Protein AF-A0A6P0W1P1-F1 (afdb_monomer)

Structure (mmCIF, N/CA/C/O backbone):
data_AF-A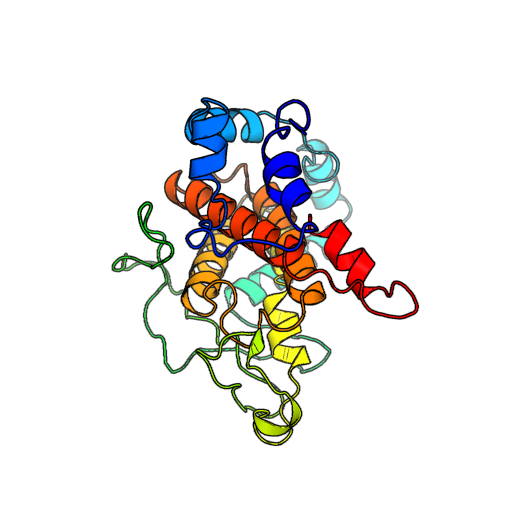0A6P0W1P1-F1
#
_entry.id   AF-A0A6P0W1P1-F1
#
loop_
_atom_site.group_PDB
_atom_site.id
_atom_site.type_symbol
_atom_site.label_atom_id
_atom_site.label_alt_id
_atom_site.label_comp_id
_atom_site.label_asym_id
_atom_site.label_entity_id
_atom_site.label_seq_id
_atom_site.pdbx_PDB_ins_code
_atom_site.Cartn_x
_atom_site.Cartn_y
_atom_site.Cartn_z
_atom_site.occupancy
_atom_site.B_iso_or_equiv
_atom_site.auth_seq_id
_atom_site.auth_comp_id
_atom_site.auth_asym_id
_atom_site.auth_atom_id
_atom_site.pdbx_PDB_model_num
ATOM 1 N N . MET A 1 1 ? 3.054 13.441 16.836 1.00 37.44 1 MET A N 1
ATOM 2 C CA . MET A 1 1 ? 4.352 13.736 16.195 1.00 37.44 1 MET A CA 1
ATOM 3 C C . MET A 1 1 ? 5.422 13.922 17.273 1.00 37.44 1 MET A C 1
ATOM 5 O O . MET A 1 1 ? 5.595 15.023 17.780 1.00 37.44 1 MET A O 1
ATOM 9 N N . VAL A 1 2 ? 6.119 12.850 17.673 1.00 31.36 2 VAL A N 1
ATOM 10 C CA . VAL A 1 2 ? 7.332 12.939 18.515 1.00 31.36 2 VAL A CA 1
ATOM 11 C C . VAL A 1 2 ? 8.495 13.362 17.607 1.00 31.36 2 VAL A C 1
ATOM 13 O O . VAL A 1 2 ? 9.421 12.608 17.352 1.00 31.36 2 VAL A O 1
ATOM 16 N N . LEU A 1 3 ? 8.421 14.578 17.057 1.00 37.00 3 LEU A N 1
ATOM 17 C CA . LEU A 1 3 ? 9.515 15.171 16.274 1.00 37.00 3 LEU A CA 1
ATOM 18 C C . LEU A 1 3 ? 10.640 15.719 17.171 1.00 37.00 3 LEU A C 1
ATOM 20 O O . LEU A 1 3 ? 11.706 16.078 16.686 1.00 37.00 3 LEU A O 1
ATOM 24 N N . GLY A 1 4 ? 10.446 15.756 18.495 1.00 31.52 4 GLY A N 1
ATOM 25 C CA . GLY A 1 4 ? 11.404 16.352 19.433 1.00 31.52 4 GLY A CA 1
ATOM 26 C C . GLY A 1 4 ? 12.691 15.550 19.673 1.00 31.52 4 GLY A C 1
ATOM 27 O O . GLY A 1 4 ? 13.661 16.116 20.176 1.00 31.52 4 GLY A O 1
ATOM 28 N N . LYS A 1 5 ? 12.730 14.256 19.320 1.00 37.19 5 LYS A N 1
ATOM 29 C CA . LYS A 1 5 ? 13.899 13.379 19.536 1.00 37.19 5 LYS A CA 1
ATOM 30 C C . LYS A 1 5 ? 14.409 12.656 18.278 1.00 37.19 5 LYS A C 1
ATOM 32 O O . LYS A 1 5 ? 15.330 11.863 18.390 1.00 37.19 5 LYS A O 1
ATOM 37 N N . LEU A 1 6 ? 13.944 13.015 17.078 1.00 44.19 6 LEU A N 1
ATOM 38 C CA . LEU A 1 6 ? 14.549 12.603 15.794 1.00 44.19 6 LEU A CA 1
ATOM 39 C C . LEU A 1 6 ? 15.771 13.479 15.432 1.00 44.19 6 LEU A C 1
ATOM 41 O O . LEU A 1 6 ? 15.960 13.906 14.298 1.00 44.19 6 LEU A O 1
ATOM 45 N N . ARG A 1 7 ? 16.622 13.801 16.417 1.00 43.69 7 ARG A N 1
ATOM 46 C CA . ARG A 1 7 ? 17.854 14.580 16.179 1.00 43.69 7 ARG A CA 1
ATOM 47 C C . ARG A 1 7 ? 18.987 13.733 15.589 1.00 43.69 7 ARG A C 1
ATOM 49 O O . ARG A 1 7 ? 19.981 14.312 15.163 1.00 43.69 7 ARG A O 1
ATOM 56 N N . SER A 1 8 ? 18.869 12.403 15.595 1.00 45.69 8 SER A N 1
ATOM 57 C CA . SER A 1 8 ? 19.861 11.481 15.019 1.00 45.69 8 SER A CA 1
ATOM 58 C C . SER A 1 8 ? 19.652 11.285 13.515 1.00 45.69 8 SER A C 1
ATOM 60 O O . SER A 1 8 ? 20.599 11.431 12.746 1.00 45.69 8 SER A O 1
ATOM 62 N N . TRP A 1 9 ? 18.394 11.113 13.092 1.00 41.16 9 TRP A N 1
ATOM 63 C CA . TRP A 1 9 ? 17.995 10.949 11.691 1.00 41.16 9 TRP A CA 1
ATOM 64 C C . TRP A 1 9 ? 18.559 12.064 10.794 1.00 41.16 9 TRP A C 1
ATOM 66 O O . TRP A 1 9 ? 19.313 11.797 9.868 1.00 41.16 9 TRP A O 1
ATOM 76 N N . LEU A 1 10 ? 18.363 13.336 11.163 1.00 43.56 10 LEU A N 1
ATOM 77 C CA . LEU A 1 10 ? 18.935 14.483 10.435 1.00 43.56 10 LEU A CA 1
ATOM 78 C C . LEU A 1 10 ? 20.479 14.520 10.422 1.00 43.56 10 LEU A C 1
ATOM 80 O O . LEU A 1 10 ? 21.072 15.064 9.494 1.00 43.56 10 LEU A O 1
ATOM 84 N N . LYS A 1 11 ? 21.153 13.953 11.435 1.00 42.69 11 LYS A N 1
ATOM 85 C CA . LYS A 1 11 ? 22.627 13.942 11.529 1.00 42.69 11 LYS A CA 1
ATOM 86 C C . LYS A 1 11 ? 23.270 12.877 10.650 1.00 42.69 11 LYS A C 1
ATOM 88 O O . LYS A 1 11 ? 24.371 13.112 10.161 1.00 42.69 11 LYS A O 1
ATOM 93 N N . TYR A 1 12 ? 22.603 11.741 10.445 1.00 44.25 12 TYR A N 1
ATOM 94 C CA . TYR A 1 12 ? 23.061 10.717 9.503 1.00 44.25 12 TYR A CA 1
ATOM 95 C C . TYR A 1 12 ? 23.144 11.281 8.080 1.00 44.25 12 TYR A C 1
ATOM 97 O O . TYR A 1 12 ? 24.093 11.015 7.349 1.00 44.25 12 TYR A O 1
ATOM 105 N N . PHE A 1 13 ? 22.191 12.144 7.725 1.00 47.12 13 PHE A N 1
ATOM 106 C CA . PHE A 1 13 ? 22.056 12.671 6.371 1.00 47.12 13 PHE A CA 1
ATOM 107 C C . PHE A 1 13 ? 22.765 14.011 6.124 1.00 47.12 13 PHE A C 1
ATOM 109 O O . PHE A 1 13 ? 23.025 14.352 4.974 1.00 47.12 13 PHE A O 1
ATOM 116 N N . ALA A 1 14 ? 23.172 14.740 7.169 1.00 43.38 14 ALA A N 1
ATOM 117 C CA . ALA A 1 14 ? 23.998 15.947 7.029 1.00 43.38 14 ALA A CA 1
ATOM 118 C C . ALA A 1 14 ? 25.441 15.665 6.551 1.00 43.38 14 ALA A C 1
ATOM 120 O O . ALA A 1 14 ? 26.143 16.592 6.162 1.00 43.38 14 ALA A O 1
ATOM 121 N N . LYS A 1 15 ? 25.890 14.400 6.559 1.00 45.97 15 LYS A N 1
ATOM 122 C CA . LYS A 1 15 ? 27.222 13.986 6.079 1.00 45.97 15 LYS A CA 1
ATOM 123 C C . LYS A 1 15 ? 27.301 13.689 4.573 1.00 45.97 15 LYS A C 1
ATOM 125 O O . LYS A 1 15 ? 28.388 13.428 4.076 1.00 45.97 15 LYS A O 1
ATOM 130 N N . GLY A 1 16 ? 26.189 13.736 3.837 1.00 40.69 16 GLY A N 1
ATOM 131 C CA . GLY A 1 16 ? 26.128 13.305 2.432 1.00 40.69 16 GLY A CA 1
ATOM 132 C C . GLY A 1 16 ? 26.714 14.257 1.378 1.00 40.69 16 GLY A C 1
ATOM 133 O O . GLY A 1 16 ? 26.580 13.956 0.200 1.00 40.69 16 GLY A O 1
ATOM 134 N N . ASN A 1 17 ? 27.334 15.381 1.763 1.00 40.22 17 ASN A N 1
ATOM 135 C CA . ASN A 1 17 ? 27.819 16.411 0.824 1.00 40.22 17 ASN A CA 1
ATOM 136 C C . ASN A 1 17 ? 29.323 16.732 0.929 1.00 40.22 17 ASN A C 1
ATOM 138 O O . ASN A 1 17 ? 29.778 17.696 0.316 1.00 4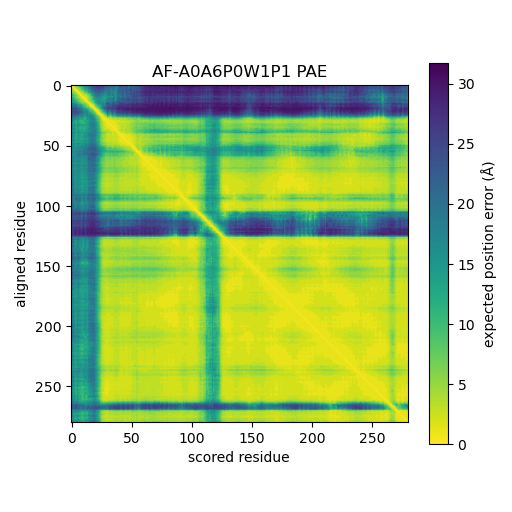0.22 17 ASN A O 1
ATOM 142 N N . GLU A 1 18 ? 30.108 15.946 1.668 1.00 35.44 18 GLU A N 1
ATOM 143 C CA . GLU A 1 18 ? 31.569 16.079 1.669 1.00 35.44 18 GLU A CA 1
ATOM 144 C C . GLU A 1 18 ? 32.203 14.906 0.912 1.00 35.44 18 GLU A C 1
ATOM 146 O O . GLU A 1 18 ? 32.155 13.755 1.344 1.00 35.44 18 GLU A O 1
ATOM 151 N N . GLU A 1 19 ? 32.811 15.199 -0.239 1.00 43.34 19 GLU A N 1
ATOM 152 C CA . GLU A 1 19 ? 33.723 14.278 -0.914 1.00 43.34 19 GLU A CA 1
ATOM 153 C C . GLU A 1 19 ? 34.908 13.969 0.017 1.00 43.34 19 GLU A C 1
ATOM 155 O O . GLU A 1 19 ? 35.786 14.807 0.210 1.00 43.34 19 GLU A O 1
ATOM 160 N N . SER A 1 20 ? 34.952 12.777 0.618 1.00 39.38 20 SER A N 1
ATOM 161 C CA . SER A 1 20 ? 36.157 11.929 0.710 1.00 39.38 20 SER A CA 1
ATOM 162 C C . SER A 1 20 ? 36.024 10.784 1.722 1.00 39.38 20 SER A C 1
ATOM 164 O O . SER A 1 20 ? 35.517 10.947 2.825 1.00 39.38 20 SER A O 1
ATOM 166 N N . LYS A 1 21 ? 36.657 9.665 1.336 1.00 37.25 21 LYS A N 1
ATOM 167 C CA . LYS A 1 21 ? 36.930 8.405 2.053 1.00 37.25 21 LYS A CA 1
ATOM 168 C C . LYS A 1 21 ? 35.841 7.335 1.960 1.00 37.25 21 LYS A C 1
ATOM 170 O O . LYS A 1 21 ? 34.701 7.507 2.364 1.00 37.25 21 LYS A O 1
ATOM 175 N N . VAL A 1 22 ? 36.263 6.196 1.406 1.00 45.03 22 VAL A N 1
ATOM 176 C CA . VAL A 1 22 ? 35.528 4.929 1.369 1.00 45.03 22 VAL A CA 1
ATOM 177 C C . VAL A 1 22 ? 35.473 4.389 2.798 1.00 45.03 22 VAL A C 1
ATOM 179 O O . VAL A 1 22 ? 36.307 3.581 3.203 1.00 45.03 22 VAL A O 1
ATOM 182 N N . ASP A 1 23 ? 34.532 4.902 3.581 1.00 42.44 23 ASP A N 1
ATOM 183 C CA . ASP A 1 23 ? 34.106 4.256 4.815 1.00 42.44 23 ASP A CA 1
ATOM 184 C C . ASP A 1 23 ? 33.305 2.988 4.464 1.00 42.44 23 ASP A C 1
ATOM 186 O O . ASP A 1 23 ? 32.702 2.882 3.391 1.00 42.44 23 ASP A O 1
ATOM 190 N N . ALA A 1 24 ? 33.336 1.992 5.357 1.00 43.66 24 ALA A N 1
ATOM 191 C CA . ALA A 1 24 ? 32.544 0.767 5.236 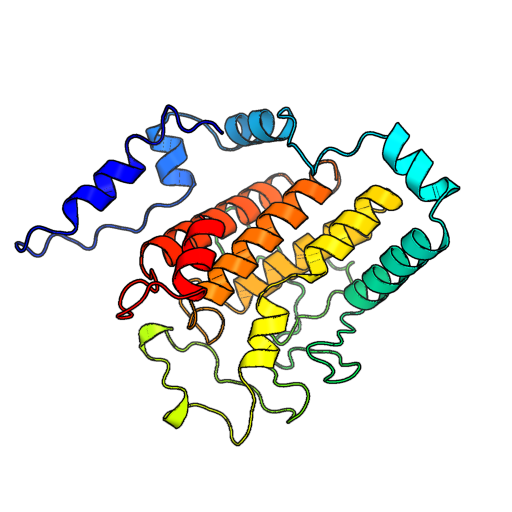1.00 43.66 24 ALA A CA 1
ATOM 192 C C . ALA A 1 24 ? 31.070 1.103 4.929 1.00 43.66 24 ALA A C 1
ATOM 194 O O . ALA A 1 24 ? 30.587 2.125 5.421 1.00 43.66 24 ALA A O 1
ATOM 195 N N . PRO A 1 25 ? 30.342 0.279 4.144 1.00 47.38 25 PRO A N 1
ATOM 196 C CA . PRO A 1 25 ? 28.972 0.586 3.757 1.00 47.38 25 PRO A CA 1
ATOM 197 C C . PRO A 1 25 ? 28.132 0.808 5.011 1.00 47.38 25 PRO A C 1
ATOM 199 O O . PRO A 1 25 ? 27.870 -0.102 5.797 1.00 47.38 25 PRO A O 1
ATOM 202 N N . VAL A 1 26 ? 27.762 2.065 5.202 1.00 59.06 26 VAL A N 1
ATOM 203 C CA . VAL A 1 26 ? 26.947 2.534 6.304 1.00 59.06 26 VAL A CA 1
ATOM 204 C C . VAL A 1 26 ? 25.575 1.873 6.139 1.00 59.06 26 VAL A C 1
ATOM 206 O O . VAL A 1 26 ? 24.869 2.143 5.168 1.00 59.06 26 VAL A O 1
ATOM 209 N N . SER A 1 27 ? 25.225 0.939 7.028 1.00 76.06 27 SER A N 1
ATOM 210 C CA . SER A 1 27 ? 23.957 0.202 6.950 1.00 76.06 27 SER A CA 1
ATOM 211 C C . SER A 1 27 ? 22.779 1.176 6.943 1.00 76.06 27 SER A C 1
ATOM 213 O O . SER A 1 27 ? 22.779 2.140 7.712 1.00 76.06 27 SER A O 1
ATOM 215 N N . LEU A 1 28 ? 21.769 0.940 6.101 1.00 85.12 28 LEU A N 1
ATOM 216 C CA . LEU A 1 28 ? 20.569 1.779 6.099 1.00 85.12 28 LEU A CA 1
ATOM 217 C C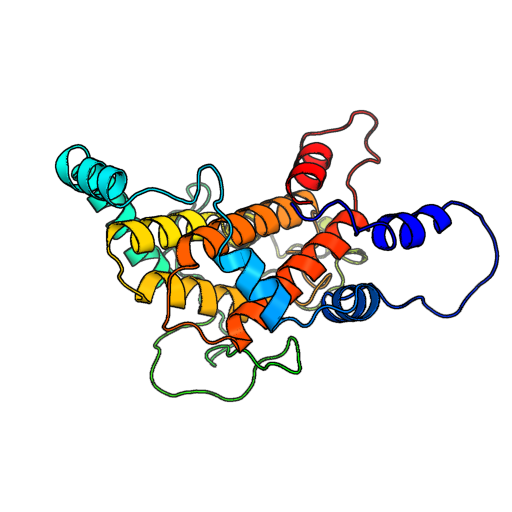 . LEU A 1 28 ? 19.900 1.753 7.486 1.00 85.12 28 LEU A C 1
ATOM 219 O O . LEU A 1 28 ? 19.896 0.703 8.137 1.00 85.12 28 LEU A O 1
ATOM 223 N N . PRO A 1 29 ? 19.351 2.886 7.961 1.00 89.38 29 PRO A N 1
ATOM 224 C CA . PRO A 1 29 ? 18.641 2.906 9.230 1.00 89.38 29 PRO A CA 1
ATOM 225 C C . PRO A 1 29 ? 17.427 1.972 9.170 1.00 89.38 29 PRO A C 1
ATOM 227 O O . PRO A 1 29 ? 16.748 1.874 8.147 1.00 89.38 29 PRO A O 1
ATOM 230 N N . THR A 1 30 ? 17.146 1.308 10.287 1.00 90.12 30 THR A N 1
ATOM 231 C CA . THR A 1 30 ? 15.944 0.494 10.502 1.00 90.12 30 THR A CA 1
ATOM 232 C C . THR A 1 30 ? 15.134 1.096 11.645 1.00 90.12 30 THR A C 1
ATOM 234 O O . THR A 1 30 ? 15.675 1.840 12.469 1.00 90.12 30 THR A O 1
ATOM 237 N N . LEU A 1 31 ? 13.842 0.759 11.722 1.00 88.38 31 LEU A N 1
ATOM 238 C CA . LEU A 1 31 ? 12.998 1.190 12.838 1.00 88.38 31 LEU A CA 1
ATOM 239 C C . LEU A 1 31 ? 13.583 0.729 14.184 1.00 88.38 31 LEU A C 1
ATOM 241 O O . LEU A 1 31 ? 13.616 1.503 15.136 1.00 88.38 31 LEU A O 1
ATOM 245 N N . GLU A 1 32 ? 14.105 -0.498 14.229 1.00 87.75 32 GLU A N 1
ATOM 246 C CA . GLU A 1 32 ? 14.753 -1.069 15.410 1.00 87.75 32 GLU A CA 1
ATOM 247 C C . GLU A 1 32 ? 15.999 -0.271 15.828 1.00 87.75 32 GLU A C 1
ATOM 249 O O . GLU A 1 32 ? 16.149 0.069 17.002 1.00 87.75 32 GLU A O 1
ATOM 254 N N . ASN A 1 33 ? 16.859 0.107 14.877 1.00 88.25 33 ASN A N 1
ATOM 255 C CA . ASN A 1 33 ? 18.050 0.908 15.170 1.00 88.25 33 ASN A CA 1
ATOM 256 C C . ASN A 1 33 ? 17.675 2.285 15.746 1.00 88.25 33 ASN A C 1
ATOM 258 O O . ASN A 1 33 ? 18.304 2.747 16.698 1.00 88.25 33 ASN A O 1
ATOM 262 N N . GLU A 1 34 ? 16.640 2.941 15.208 1.00 85.81 34 GLU A N 1
ATOM 263 C CA . GLU A 1 34 ? 16.144 4.221 15.739 1.00 85.81 34 GLU A CA 1
ATOM 264 C C . GLU A 1 34 ? 15.562 4.064 17.152 1.00 85.81 34 GLU A C 1
ATOM 266 O O . GLU A 1 34 ? 15.835 4.880 18.034 1.00 85.81 34 GLU A O 1
ATOM 271 N N . GLN A 1 35 ? 14.804 2.992 17.392 1.00 86.25 35 GLN A N 1
ATOM 272 C CA . GLN A 1 35 ? 14.232 2.651 18.697 1.00 86.25 35 GLN A CA 1
ATOM 273 C C . GLN A 1 35 ? 15.307 2.426 19.765 1.00 86.25 35 GLN A C 1
ATOM 275 O O . GLN A 1 35 ? 15.229 2.997 20.858 1.00 86.25 35 GLN A O 1
ATOM 280 N N . GLN A 1 36 ? 16.351 1.666 19.426 1.00 86.31 36 GLN A N 1
ATOM 281 C CA . GLN A 1 36 ? 17.503 1.443 20.297 1.00 86.31 36 GLN A CA 1
ATOM 282 C C . GLN A 1 36 ? 18.229 2.758 20.620 1.00 86.31 36 GLN A C 1
ATOM 284 O O . GLN A 1 36 ? 18.565 3.003 21.779 1.00 86.31 36 GLN A O 1
ATOM 289 N N . GLN A 1 37 ? 18.414 3.648 19.636 1.00 86.38 37 GLN A N 1
ATOM 290 C CA . GLN A 1 37 ? 19.076 4.942 19.847 1.00 86.38 37 GLN A CA 1
ATOM 291 C C . GLN A 1 37 ? 18.318 5.870 20.804 1.00 86.38 37 GLN A C 1
ATOM 293 O O . GLN A 1 37 ? 18.943 6.607 21.570 1.00 86.38 37 GLN A O 1
ATOM 298 N N . ILE A 1 38 ? 16.983 5.859 20.769 1.00 85.88 38 ILE A N 1
ATOM 299 C CA . ILE A 1 38 ? 16.156 6.690 21.658 1.00 85.88 38 ILE A CA 1
ATOM 300 C C . ILE A 1 38 ? 15.806 5.999 22.984 1.00 85.88 38 ILE A C 1
ATOM 302 O O . ILE A 1 38 ? 15.194 6.639 23.842 1.00 85.88 38 ILE A O 1
ATOM 306 N N . GLY A 1 39 ? 16.194 4.729 23.154 1.00 88.81 39 GLY A N 1
ATOM 307 C CA . GLY A 1 39 ? 15.925 3.925 24.345 1.00 88.81 39 GLY A CA 1
ATOM 308 C C . GLY A 1 39 ? 14.440 3.619 24.548 1.00 88.81 39 GLY A C 1
ATOM 309 O O . GLY A 1 39 ? 13.957 3.725 25.671 1.00 88.81 39 GLY A O 1
ATOM 310 N N . CYS A 1 40 ? 13.707 3.304 23.475 1.00 88.44 40 CYS A N 1
ATOM 311 C CA . CYS A 1 40 ? 12.272 3.005 23.516 1.00 88.44 40 CYS A CA 1
ATOM 312 C C . CYS A 1 40 ? 11.990 1.665 22.831 1.00 88.44 40 CYS A C 1
ATOM 314 O O . CYS A 1 40 ? 12.368 1.479 21.677 1.00 88.44 40 CYS A O 1
ATOM 316 N N . SER A 1 41 ? 11.322 0.739 23.521 1.00 89.31 41 SER A N 1
ATOM 317 C CA . SER A 1 41 ? 10.907 -0.536 22.923 1.00 89.31 41 SER A CA 1
ATOM 318 C C . SER A 1 41 ? 9.781 -0.345 21.899 1.00 89.31 41 SER A C 1
ATOM 320 O O . SER A 1 41 ? 9.020 0.627 21.962 1.00 89.31 41 SER A O 1
ATOM 322 N N . PHE A 1 42 ? 9.622 -1.302 20.976 1.00 88.31 42 PHE A N 1
ATOM 323 C CA . PHE A 1 42 ? 8.510 -1.277 20.021 1.00 88.31 42 PHE A CA 1
ATOM 324 C C . PHE A 1 42 ? 7.151 -1.225 20.725 1.00 88.31 42 PHE A C 1
ATOM 326 O O . PHE A 1 42 ? 6.322 -0.393 20.371 1.00 88.31 42 PHE A O 1
ATOM 333 N N . THR A 1 43 ? 6.952 -2.033 21.767 1.00 89.00 43 THR A N 1
ATOM 334 C CA . THR A 1 43 ? 5.704 -2.071 22.540 1.00 89.00 43 THR A CA 1
ATOM 335 C C . THR A 1 43 ? 5.372 -0.723 23.181 1.00 89.00 43 THR A C 1
ATOM 337 O O . THR A 1 43 ? 4.234 -0.268 23.100 1.00 89.00 43 THR A O 1
ATOM 340 N N . GLU A 1 44 ? 6.350 -0.048 23.791 1.00 89.19 44 GLU A N 1
ATOM 341 C CA . GLU A 1 44 ? 6.141 1.282 24.382 1.00 89.19 44 GLU A CA 1
ATOM 342 C C . GLU A 1 44 ? 5.778 2.320 23.315 1.00 89.19 44 GLU A C 1
ATOM 344 O O . GLU A 1 44 ? 4.801 3.059 23.471 1.00 89.19 44 GLU A O 1
ATOM 349 N N . TRP A 1 45 ? 6.532 2.348 22.212 1.00 88.69 45 TRP A N 1
ATOM 350 C CA . TRP A 1 45 ? 6.276 3.249 21.091 1.00 88.69 45 TRP A CA 1
ATOM 351 C C . TRP A 1 45 ? 4.892 3.006 20.471 1.00 88.69 45 TRP A C 1
ATOM 353 O O . TRP A 1 45 ? 4.146 3.954 20.207 1.00 88.69 45 TRP A O 1
ATOM 363 N N . TYR A 1 46 ? 4.526 1.738 20.284 1.00 89.12 46 TYR A N 1
ATOM 364 C CA . TYR A 1 46 ? 3.248 1.316 19.725 1.00 89.12 46 TYR A CA 1
ATOM 365 C C . TYR A 1 46 ? 2.080 1.706 20.637 1.00 89.12 46 TYR A C 1
ATOM 367 O O . TYR A 1 46 ? 1.140 2.354 20.182 1.00 89.12 46 TYR A O 1
ATOM 375 N N . ASN A 1 47 ? 2.165 1.439 21.942 1.00 89.06 47 ASN A N 1
ATOM 376 C CA . ASN A 1 47 ? 1.123 1.822 22.902 1.00 89.06 47 ASN A CA 1
ATOM 377 C C . ASN A 1 47 ? 0.916 3.348 22.963 1.00 89.06 47 ASN A C 1
ATOM 379 O O . ASN A 1 47 ? -0.214 3.839 23.063 1.00 89.06 47 ASN A O 1
ATOM 383 N N . GLN A 1 48 ? 1.994 4.130 22.843 1.00 86.62 48 GLN A N 1
ATOM 384 C CA . GLN A 1 48 ? 1.894 5.587 22.739 1.00 86.62 48 GLN A CA 1
ATOM 385 C C . GLN A 1 48 ? 1.188 6.024 21.444 1.00 86.62 48 GLN A C 1
ATOM 387 O O . GLN A 1 48 ? 0.391 6.967 21.443 1.00 86.62 48 GLN A O 1
ATOM 392 N N . ARG A 1 49 ? 1.462 5.345 20.325 1.00 83.69 49 ARG A N 1
ATOM 393 C CA . ARG A 1 49 ? 0.795 5.600 19.040 1.00 83.69 49 ARG A CA 1
ATOM 394 C C . ARG A 1 49 ? -0.692 5.250 19.087 1.00 83.69 49 ARG A C 1
ATOM 396 O O . ARG A 1 49 ? -1.492 6.055 18.609 1.00 83.69 49 ARG A O 1
ATOM 403 N N . GLN A 1 50 ? -1.049 4.132 19.714 1.00 83.25 50 GLN A N 1
ATOM 404 C CA . GLN A 1 50 ? -2.433 3.679 19.871 1.00 83.25 50 GLN A CA 1
ATOM 405 C C . GLN A 1 50 ? -3.270 4.623 20.736 1.00 83.25 50 GLN A C 1
ATOM 407 O O . GLN A 1 50 ? -4.415 4.915 20.408 1.00 83.25 50 GLN A O 1
ATOM 412 N N . SER A 1 51 ? -2.681 5.183 21.793 1.00 83.19 51 SER A N 1
ATOM 413 C CA . SER A 1 51 ? -3.357 6.146 22.677 1.00 83.19 51 SER A CA 1
ATOM 414 C C . SER A 1 51 ? -3.424 7.579 22.129 1.00 83.19 51 SER A C 1
ATOM 416 O O . SER A 1 51 ? -4.093 8.434 22.709 1.00 83.19 51 SER A O 1
ATOM 418 N N . SER A 1 52 ? -2.743 7.872 21.018 1.00 83.12 52 SER A N 1
ATOM 419 C CA . SER A 1 52 ? -2.761 9.203 20.405 1.00 83.12 52 SER A CA 1
ATOM 420 C C . SER A 1 52 ? -4.040 9.422 19.591 1.00 83.12 52 SER A C 1
ATOM 422 O O . SER A 1 52 ? -4.456 8.530 18.857 1.00 83.12 52 SER A O 1
ATOM 424 N N . ASN A 1 53 ? -4.607 10.631 19.638 1.00 79.38 53 ASN A N 1
ATOM 425 C CA . ASN A 1 53 ? -5.683 11.045 18.731 1.00 79.38 53 ASN A CA 1
ATOM 426 C C . ASN A 1 53 ? -5.112 11.639 17.437 1.00 79.38 53 ASN A C 1
ATOM 428 O O . ASN A 1 53 ? -4.224 12.494 17.468 1.00 79.38 53 ASN A O 1
ATOM 432 N N . TRP A 1 54 ? -5.624 11.176 16.305 1.00 81.06 54 TRP A N 1
ATOM 433 C CA . TRP A 1 54 ? -5.199 11.513 14.957 1.00 81.06 54 TRP A CA 1
ATOM 434 C C . TRP A 1 54 ? -6.328 12.264 14.267 1.00 81.06 54 TRP A C 1
ATOM 436 O O . TRP A 1 54 ? -7.420 11.741 14.029 1.00 81.06 54 TRP A O 1
ATOM 446 N N . LEU A 1 55 ? -6.044 13.523 13.940 1.00 71.06 55 LEU A N 1
ATOM 447 C CA . LEU A 1 55 ? -6.968 14.370 13.204 1.00 71.06 55 LEU A CA 1
ATOM 448 C C . LEU A 1 55 ? -7.337 13.690 11.873 1.00 71.06 55 LEU A C 1
ATOM 450 O O . LEU A 1 55 ? -6.465 13.153 11.194 1.00 71.06 55 LEU A O 1
ATOM 454 N N . TYR A 1 56 ? -8.626 13.709 11.530 1.00 70.81 56 TYR A N 1
ATOM 455 C CA . TYR A 1 56 ? -9.226 13.117 10.320 1.00 70.81 56 TYR A CA 1
ATOM 456 C C . TYR A 1 56 ? -9.338 11.586 10.259 1.00 70.81 56 TYR A C 1
ATOM 458 O O . TYR A 1 56 ? -10.175 11.097 9.506 1.00 70.81 56 TYR A O 1
ATOM 466 N N . VAL A 1 57 ? -8.584 10.829 11.061 1.00 80.56 57 VAL A N 1
ATOM 467 C CA . VAL A 1 57 ? -8.708 9.357 11.120 1.00 80.56 57 VAL A CA 1
ATOM 468 C C . VAL A 1 57 ? -9.583 8.903 12.290 1.00 80.56 57 VAL A C 1
ATOM 470 O O . VAL A 1 57 ? -10.348 7.940 12.180 1.00 80.56 57 VAL A O 1
ATOM 473 N N . ASP A 1 58 ? -9.529 9.616 13.414 1.00 83.31 58 ASP A N 1
ATOM 474 C CA . ASP A 1 58 ? -10.315 9.281 14.599 1.00 83.31 58 ASP A CA 1
ATOM 475 C C . ASP A 1 58 ? -11.728 9.834 14.535 1.00 83.31 58 ASP A C 1
ATOM 477 O O . ASP A 1 58 ? -12.104 10.806 15.191 1.00 83.31 58 ASP A O 1
ATOM 481 N N . VAL A 1 59 ? -12.529 9.162 13.714 1.00 83.75 59 VAL A N 1
ATOM 482 C CA . VAL A 1 59 ? -13.956 9.417 13.583 1.00 83.75 59 VAL A CA 1
ATOM 483 C C . VAL A 1 59 ? -14.687 8.862 14.805 1.00 83.75 59 VAL A C 1
ATOM 485 O O . VAL A 1 59 ? -14.593 7.671 15.113 1.00 83.75 59 VAL A O 1
ATOM 488 N N . SER A 1 60 ? -15.420 9.726 15.511 1.00 88.88 60 SER A N 1
ATOM 489 C CA . SER A 1 60 ? -16.148 9.332 16.719 1.00 88.88 60 SER A CA 1
ATOM 490 C C . SER A 1 60 ? -17.318 8.387 16.399 1.00 88.88 60 SER A C 1
ATOM 492 O O . SER A 1 60 ? -17.910 8.484 15.317 1.00 88.88 60 SER A O 1
ATOM 494 N N . PRO A 1 61 ? -17.745 7.531 17.350 1.00 90.31 61 PRO A N 1
ATOM 495 C CA . PRO A 1 61 ? -18.908 6.660 17.158 1.00 90.31 61 PRO A CA 1
ATOM 496 C C . PRO A 1 61 ? -20.187 7.421 16.775 1.00 90.31 61 PRO A C 1
ATOM 498 O O . PRO A 1 61 ? -21.016 6.922 16.015 1.00 90.31 61 PRO A O 1
ATOM 501 N N . ALA A 1 62 ? -20.337 8.662 17.253 1.00 93.75 62 ALA A N 1
ATOM 502 C CA . ALA A 1 62 ? -21.458 9.527 16.894 1.00 93.75 62 ALA A CA 1
ATOM 503 C C . ALA A 1 62 ? -21.447 9.902 15.403 1.00 93.75 62 ALA A C 1
ATOM 505 O O . ALA A 1 62 ? -22.499 9.883 14.764 1.00 93.75 62 ALA A O 1
ATOM 506 N N . VAL A 1 63 ? -20.271 10.192 14.836 1.00 93.06 63 VAL A N 1
ATOM 507 C CA . VAL A 1 63 ? -20.131 10.484 13.404 1.00 93.06 63 VAL A CA 1
ATOM 508 C C . VAL A 1 63 ? -20.380 9.227 12.573 1.00 93.06 63 VAL A C 1
ATOM 510 O O . VAL A 1 63 ? -21.145 9.295 11.617 1.00 93.06 63 VAL A O 1
ATOM 513 N N . ILE A 1 64 ? -19.847 8.064 12.966 1.00 94.31 64 ILE A N 1
ATOM 514 C CA . ILE A 1 64 ? -20.137 6.791 12.277 1.00 94.31 64 ILE A CA 1
ATOM 515 C C . ILE A 1 64 ? -21.645 6.500 12.268 1.00 94.31 64 ILE A C 1
ATOM 517 O O . ILE A 1 64 ? -22.220 6.194 11.223 1.00 94.31 64 ILE A O 1
ATOM 521 N N . LYS A 1 65 ? -22.328 6.675 13.407 1.00 95.50 65 LYS A N 1
ATOM 522 C CA . LYS A 1 65 ? -23.790 6.532 13.499 1.00 95.50 65 LYS A CA 1
ATOM 523 C C . LYS A 1 65 ? -24.534 7.536 12.611 1.00 95.50 65 LYS A C 1
ATOM 525 O O . LYS A 1 65 ? -25.566 7.198 12.026 1.00 95.50 65 LYS A O 1
ATOM 530 N N . HIS A 1 66 ? -24.030 8.763 12.500 1.00 96.44 66 HIS A N 1
ATOM 531 C CA . HIS A 1 66 ? -24.599 9.776 11.616 1.00 96.44 66 HIS A CA 1
ATOM 532 C C . HIS A 1 66 ? -24.448 9.379 10.141 1.00 96.44 66 HIS A C 1
ATOM 534 O O . HIS A 1 66 ? -25.440 9.401 9.414 1.00 96.44 66 HIS A O 1
ATOM 540 N N . LEU A 1 67 ? -23.261 8.917 9.729 1.00 95.56 67 LEU A N 1
ATOM 541 C CA . LEU A 1 67 ? -22.996 8.422 8.373 1.00 95.56 67 LEU A CA 1
ATOM 542 C C . LEU A 1 67 ? -23.926 7.264 8.006 1.00 95.56 67 LEU A C 1
ATOM 544 O O . LEU A 1 67 ? -24.623 7.333 6.996 1.00 95.56 67 LEU A O 1
ATOM 548 N N . ARG A 1 68 ? -24.022 6.253 8.879 1.00 95.44 68 ARG A N 1
ATOM 549 C CA . ARG A 1 68 ? -24.909 5.095 8.686 1.00 95.44 68 ARG A CA 1
ATOM 550 C C . ARG A 1 68 ? -26.384 5.487 8.554 1.00 95.44 68 ARG A C 1
ATOM 552 O O . ARG A 1 68 ? -27.119 4.810 7.851 1.00 95.44 68 ARG A O 1
ATOM 559 N N . SER A 1 69 ? -26.835 6.554 9.219 1.00 96.56 69 SER A N 1
ATOM 560 C CA . SER A 1 69 ? -28.250 6.958 9.180 1.00 96.56 69 SER A CA 1
ATOM 561 C C . SER A 1 69 ? -28.594 7.920 8.039 1.00 96.56 69 SER A C 1
ATOM 563 O O . SER A 1 69 ? -29.675 7.789 7.468 1.00 96.56 69 SER A O 1
ATOM 565 N N . HIS A 1 70 ? -27.696 8.841 7.672 1.00 97.62 70 HIS A N 1
ATOM 566 C CA . HIS A 1 70 ? -27.983 9.917 6.709 1.00 97.62 70 HIS A CA 1
ATOM 567 C C . HIS A 1 70 ? -27.372 9.695 5.320 1.00 97.62 70 HIS A C 1
ATOM 569 O O . HIS A 1 70 ? -27.843 10.284 4.353 1.00 97.62 70 HIS A O 1
ATOM 575 N N . PHE A 1 71 ? -26.359 8.833 5.202 1.00 97.38 71 PHE A N 1
ATOM 576 C CA . PHE A 1 71 ? -25.625 8.579 3.958 1.00 97.38 71 PHE A CA 1
ATOM 577 C C . PHE A 1 71 ? -25.607 7.084 3.616 1.00 97.38 71 PHE A C 1
ATOM 579 O O . PHE A 1 71 ? -24.581 6.533 3.225 1.00 97.38 71 PHE A O 1
ATOM 586 N N . GLN A 1 72 ? -26.755 6.422 3.781 1.00 97.12 72 GLN A N 1
ATOM 587 C CA . GLN A 1 72 ? -26.907 4.969 3.628 1.00 97.12 72 GLN A CA 1
ATOM 588 C C . GLN A 1 72 ? -26.385 4.459 2.281 1.00 97.12 72 GLN A C 1
ATOM 590 O O . GLN A 1 72 ? -25.652 3.478 2.251 1.00 97.12 72 GLN A O 1
ATOM 595 N N . GLU A 1 73 ? -26.698 5.156 1.186 1.00 97.94 73 GLU A N 1
ATOM 596 C CA . GLU A 1 73 ? -26.242 4.769 -0.152 1.00 97.94 73 GLU A CA 1
ATOM 597 C C . GLU A 1 73 ? -24.710 4.775 -0.262 1.00 97.94 73 GLU A C 1
ATOM 599 O O . GLU A 1 73 ? -24.127 3.787 -0.704 1.00 97.94 73 GLU A O 1
ATOM 604 N N . LEU A 1 74 ? -24.050 5.842 0.202 1.00 97.69 74 LEU A N 1
ATOM 605 C CA . LEU A 1 74 ? -22.587 5.937 0.186 1.00 97.69 74 LEU A CA 1
ATOM 606 C C . LEU A 1 74 ? -21.949 4.864 1.073 1.00 97.69 74 LEU A C 1
ATOM 608 O O . LEU A 1 74 ? -20.978 4.237 0.667 1.00 97.69 74 LEU A O 1
ATOM 612 N N . VAL A 1 75 ? -22.520 4.603 2.254 1.00 97.94 75 VAL A N 1
ATOM 613 C CA . VAL A 1 75 ? -22.051 3.534 3.149 1.00 97.94 75 VAL A CA 1
ATOM 614 C C . VAL A 1 75 ? -22.147 2.170 2.463 1.00 97.94 75 VAL A C 1
ATOM 616 O O . VAL A 1 75 ? -21.170 1.423 2.448 1.00 97.94 75 VAL A O 1
ATOM 619 N N . SER A 1 76 ? -23.288 1.854 1.845 1.00 98.06 76 SER A N 1
ATOM 620 C CA . SER A 1 76 ? -23.468 0.607 1.098 1.00 98.06 76 SER A CA 1
ATOM 621 C C . SER A 1 76 ? -22.513 0.496 -0.092 1.00 98.06 76 SER A C 1
ATOM 623 O O . SER A 1 76 ? -21.985 -0.587 -0.342 1.00 98.06 76 SER A O 1
ATOM 625 N N . GLN A 1 77 ? -22.245 1.594 -0.805 1.00 98.19 77 GLN A N 1
ATOM 626 C CA . GLN A 1 77 ? -21.278 1.626 -1.907 1.00 98.19 77 GLN A CA 1
ATOM 627 C C . GLN A 1 77 ? -19.842 1.391 -1.421 1.00 98.19 77 GLN A C 1
ATOM 629 O O . GLN A 1 77 ? -19.118 0.612 -2.044 1.00 98.19 77 GLN A O 1
ATOM 634 N N . THR A 1 78 ? -19.432 2.006 -0.306 1.00 98.25 78 THR A N 1
ATOM 635 C CA . THR A 1 78 ? -18.115 1.778 0.310 1.00 98.25 78 THR A CA 1
ATOM 636 C C . THR A 1 78 ? -17.938 0.314 0.695 1.00 98.25 78 THR A C 1
ATOM 638 O O . THR A 1 78 ? -16.940 -0.288 0.308 1.00 98.25 78 THR A O 1
ATOM 641 N N . ILE A 1 79 ? -18.923 -0.274 1.382 1.00 98.25 79 ILE A N 1
ATOM 642 C CA . ILE A 1 79 ? -18.900 -1.686 1.795 1.00 98.25 79 ILE A CA 1
ATOM 643 C C . ILE A 1 79 ? -18.843 -2.603 0.566 1.00 98.25 79 ILE A C 1
ATOM 645 O O . ILE A 1 79 ? -17.935 -3.414 0.451 1.00 98.25 79 ILE A O 1
ATOM 649 N N . THR A 1 80 ? -19.715 -2.389 -0.423 1.00 98.12 80 THR A N 1
ATOM 650 C CA . THR A 1 80 ? -19.727 -3.188 -1.665 1.00 98.12 80 THR A CA 1
ATOM 651 C C . THR A 1 80 ? -18.399 -3.097 -2.424 1.00 98.12 80 THR A C 1
ATOM 653 O O . THR A 1 80 ? -17.964 -4.057 -3.058 1.00 98.12 80 THR A O 1
ATOM 656 N N . THR A 1 81 ? -17.752 -1.930 -2.407 1.00 97.75 81 THR A N 1
ATOM 657 C CA . THR A 1 81 ? -16.440 -1.745 -3.041 1.00 97.75 81 THR A CA 1
ATOM 658 C C . THR A 1 81 ? -15.357 -2.491 -2.266 1.00 97.75 81 THR A C 1
ATOM 660 O O . THR A 1 81 ? -14.539 -3.167 -2.883 1.00 97.75 81 THR A O 1
ATOM 663 N N . ALA A 1 82 ? -15.384 -2.432 -0.935 1.00 98.06 82 ALA A N 1
ATOM 664 C CA . ALA A 1 82 ? -14.479 -3.187 -0.074 1.00 98.06 82 ALA A CA 1
ATOM 665 C C . ALA A 1 82 ? -14.645 -4.708 -0.241 1.00 98.06 82 ALA A C 1
ATOM 667 O O . ALA A 1 82 ? -13.649 -5.416 -0.340 1.00 98.06 82 ALA A O 1
ATOM 668 N N . ASP A 1 83 ? -15.875 -5.206 -0.388 1.00 96.75 83 ASP A N 1
ATOM 669 C CA . ASP A 1 83 ? -16.140 -6.631 -0.631 1.00 96.75 83 ASP A CA 1
ATOM 670 C C . ASP A 1 83 ? -15.552 -7.105 -1.971 1.00 96.75 83 ASP A C 1
ATOM 672 O O . ASP A 1 83 ? -15.029 -8.214 -2.078 1.00 96.75 83 ASP A O 1
ATOM 676 N N . LYS A 1 84 ? -15.582 -6.254 -3.009 1.00 96.44 84 LYS A N 1
ATOM 677 C CA . LYS A 1 84 ? -14.897 -6.542 -4.281 1.00 96.44 84 LYS A CA 1
ATOM 678 C C . LYS A 1 84 ? -13.380 -6.586 -4.114 1.00 96.44 84 LYS A C 1
ATOM 680 O O . LYS A 1 84 ? -12.744 -7.427 -4.742 1.00 96.44 84 LYS A O 1
ATOM 685 N N . ILE A 1 85 ? -12.821 -5.701 -3.287 1.00 97.00 85 ILE A N 1
ATOM 686 C CA . ILE A 1 85 ? -11.385 -5.667 -2.995 1.00 97.00 85 ILE A CA 1
ATOM 687 C C . ILE A 1 85 ? -10.956 -6.949 -2.272 1.00 97.00 85 ILE A C 1
ATOM 689 O O . ILE A 1 85 ? -9.992 -7.554 -2.715 1.00 97.00 85 ILE A O 1
ATOM 693 N N . ILE A 1 86 ? -11.706 -7.427 -1.269 1.00 95.44 86 ILE A N 1
ATOM 694 C CA . ILE A 1 86 ? -11.449 -8.726 -0.604 1.00 95.44 86 ILE A CA 1
ATOM 695 C C . ILE A 1 86 ? -11.454 -9.887 -1.610 1.00 95.44 86 ILE A C 1
ATOM 697 O O . ILE A 1 86 ? -10.676 -10.827 -1.501 1.00 95.44 86 ILE A O 1
ATOM 701 N N . ALA A 1 87 ? -12.307 -9.820 -2.633 1.00 94.06 87 ALA A N 1
ATOM 702 C CA . ALA A 1 87 ? -12.328 -10.798 -3.722 1.00 94.06 87 ALA A CA 1
ATOM 703 C C . ALA A 1 87 ? -11.231 -10.574 -4.791 1.00 94.06 87 ALA A C 1
ATOM 705 O O . ALA A 1 87 ? -11.320 -11.145 -5.881 1.00 94.06 87 ALA A O 1
ATOM 706 N N . HIS A 1 88 ? -10.254 -9.696 -4.527 1.00 95.69 88 HIS A N 1
ATOM 707 C CA . HIS A 1 88 ? -9.197 -9.227 -5.440 1.00 95.69 88 HIS A CA 1
ATOM 708 C C . HIS A 1 88 ? -9.711 -8.773 -6.803 1.00 95.69 88 HIS A C 1
ATOM 710 O O . HIS A 1 88 ? -9.042 -8.907 -7.828 1.00 95.69 88 HIS A O 1
ATOM 716 N N . LYS A 1 89 ? -10.924 -8.221 -6.827 1.00 96.00 89 LYS A N 1
ATOM 717 C CA . LYS A 1 89 ? -11.571 -7.730 -8.035 1.00 96.00 89 LYS A CA 1
ATOM 718 C C . LYS A 1 89 ? -11.357 -6.225 -8.154 1.00 96.00 89 LYS A C 1
ATOM 720 O O . LYS A 1 89 ? -12.117 -5.426 -7.604 1.00 96.00 89 LYS A O 1
ATOM 725 N N . PHE A 1 90 ? -10.341 -5.847 -8.918 1.00 96.25 90 PHE A N 1
ATOM 726 C CA . PHE A 1 90 ? -9.938 -4.457 -9.114 1.00 96.25 90 PHE A CA 1
ATOM 727 C C . PHE A 1 90 ? -10.452 -3.895 -10.439 1.00 96.25 90 PHE A C 1
ATOM 729 O O . PHE A 1 90 ? -10.685 -4.627 -11.400 1.00 96.25 90 PHE A O 1
ATOM 736 N N . ASN A 1 91 ? -10.609 -2.573 -10.488 1.00 93.69 91 ASN A N 1
ATOM 737 C CA . ASN A 1 91 ? -10.895 -1.821 -11.706 1.00 93.69 91 ASN A CA 1
ATOM 738 C C . ASN A 1 91 ? -10.095 -0.520 -11.661 1.00 93.69 91 ASN A C 1
ATOM 740 O O . ASN A 1 91 ? -10.510 0.466 -11.051 1.00 93.69 91 ASN A O 1
ATOM 744 N N . LEU A 1 92 ? -8.899 -0.554 -12.242 1.00 89.38 92 LEU A N 1
ATOM 745 C CA . LEU A 1 92 ? -7.934 0.538 -12.155 1.00 89.38 92 LEU A CA 1
ATOM 746 C C . LEU A 1 92 ? -7.846 1.269 -13.486 1.00 89.38 92 LEU A C 1
ATOM 748 O O . LEU A 1 92 ? -7.794 0.632 -14.535 1.00 89.38 92 LEU A O 1
ATOM 752 N N . LEU A 1 93 ? -7.824 2.602 -13.455 1.00 87.62 93 LEU A N 1
ATOM 753 C CA . LEU A 1 93 ? -7.665 3.452 -14.646 1.00 87.62 93 LEU A CA 1
ATOM 754 C C . LEU A 1 93 ? -8.671 3.159 -15.781 1.00 87.62 93 LEU A C 1
ATOM 756 O O . LEU A 1 93 ? -8.376 3.393 -16.950 1.00 87.62 93 LEU A O 1
ATOM 760 N N . GLY A 1 94 ? -9.855 2.628 -15.457 1.00 85.31 94 GLY A N 1
ATOM 761 C CA . GLY A 1 94 ? -10.850 2.241 -16.460 1.00 85.31 94 GLY A CA 1
ATOM 762 C C . GLY A 1 94 ? -10.472 0.999 -17.279 1.00 85.31 94 GLY A C 1
ATOM 763 O O . GLY A 1 94 ? -11.029 0.799 -18.355 1.00 85.31 94 GLY A O 1
ATOM 764 N N . SER A 1 95 ? -9.557 0.158 -16.780 1.00 85.38 95 SER A N 1
ATOM 765 C CA . SER A 1 95 ? -9.168 -1.122 -17.404 1.00 85.38 95 SER A CA 1
ATOM 766 C C . SER A 1 95 ? -10.291 -2.167 -17.434 1.00 85.38 95 SER A C 1
ATOM 768 O O . SER A 1 95 ? -10.174 -3.174 -18.133 1.00 85.38 95 SER A O 1
ATOM 770 N N . GLY A 1 96 ? -11.389 -1.918 -16.716 1.00 91.88 96 GLY A N 1
ATOM 771 C CA . GLY A 1 96 ? -12.438 -2.899 -16.476 1.00 91.88 96 GLY A CA 1
ATOM 772 C C . GLY A 1 96 ? -12.101 -3.792 -15.287 1.00 91.88 96 GLY A C 1
ATOM 773 O O . GLY A 1 96 ? -11.044 -3.672 -14.672 1.00 91.88 96 GLY A O 1
ATOM 774 N N . ASP A 1 97 ? -13.033 -4.671 -14.934 1.00 94.38 97 ASP A N 1
ATOM 775 C CA . ASP A 1 97 ? -12.857 -5.560 -13.791 1.00 94.38 97 ASP A CA 1
ATOM 776 C C . ASP A 1 97 ? -11.832 -6.666 -14.107 1.00 94.38 97 ASP A C 1
ATOM 778 O O . ASP A 1 97 ? -11.960 -7.370 -15.113 1.00 94.38 97 ASP A O 1
ATOM 782 N N . TYR A 1 98 ? -10.851 -6.869 -13.226 1.00 96.19 98 TYR A N 1
ATOM 783 C CA . TYR A 1 98 ? -9.861 -7.943 -13.337 1.00 96.19 98 TYR A CA 1
ATOM 784 C C . TYR A 1 98 ? -9.458 -8.508 -11.969 1.00 96.19 98 TYR A C 1
ATOM 786 O O . TYR A 1 98 ? -9.668 -7.873 -10.938 1.00 96.19 98 TYR A O 1
ATOM 794 N N . ILE A 1 99 ? -8.868 -9.709 -11.987 1.00 96.31 99 ILE A N 1
ATOM 795 C CA . ILE A 1 99 ? -8.296 -10.383 -10.815 1.00 96.31 99 ILE A CA 1
ATOM 796 C C . ILE A 1 99 ? -6.807 -10.644 -11.101 1.00 96.31 99 ILE A C 1
ATOM 798 O O . ILE A 1 99 ? -6.508 -11.419 -12.016 1.00 96.31 99 ILE A O 1
ATOM 802 N N . PRO A 1 100 ? -5.872 -9.978 -10.402 1.00 96.06 100 PRO A N 1
ATOM 803 C CA . PRO A 1 100 ? -4.437 -10.174 -10.569 1.00 96.06 100 PRO A CA 1
ATOM 804 C C . PRO A 1 100 ? -3.973 -11.378 -9.750 1.00 96.06 100 PRO A C 1
ATOM 806 O O . PRO A 1 100 ? -3.361 -11.204 -8.711 1.00 96.06 100 PRO A O 1
ATOM 809 N N . LEU A 1 101 ? -4.275 -12.599 -10.182 1.00 94.69 101 LEU A N 1
ATOM 810 C CA . LEU A 1 101 ? -3.749 -13.793 -9.514 1.00 94.69 101 LEU A CA 1
ATOM 811 C C . LEU A 1 101 ? -2.281 -14.005 -9.902 1.00 94.69 101 LEU A C 1
ATOM 813 O O . LEU A 1 101 ? -1.988 -14.117 -11.093 1.00 94.69 101 LEU A O 1
ATOM 817 N N . ASP A 1 102 ? -1.385 -14.106 -8.921 1.00 94.56 102 ASP A N 1
ATOM 818 C CA . ASP A 1 102 ? 0.017 -14.444 -9.175 1.00 94.56 102 ASP A CA 1
ATOM 819 C C . ASP A 1 102 ? 0.167 -15.945 -9.484 1.00 94.56 102 ASP A C 1
ATOM 821 O O . ASP A 1 102 ? -0.081 -16.780 -8.612 1.00 94.56 102 ASP A O 1
ATOM 825 N N . PRO A 1 103 ? 0.569 -16.335 -10.710 1.00 91.81 103 PRO A N 1
ATOM 826 C CA . PRO A 1 103 ? 0.713 -17.744 -11.064 1.00 91.81 103 PRO A CA 1
ATOM 827 C C . PRO A 1 103 ? 1.931 -18.411 -10.410 1.00 91.81 103 PRO A C 1
ATOM 829 O O . PRO A 1 103 ? 1.985 -19.639 -10.357 1.00 91.81 103 PRO A O 1
ATOM 832 N N . ASP A 1 104 ? 2.904 -17.630 -9.929 1.00 90.94 104 ASP A N 1
ATOM 833 C CA . ASP A 1 104 ? 4.162 -18.153 -9.391 1.00 90.94 104 ASP A CA 1
ATOM 834 C C . ASP A 1 104 ? 4.113 -18.338 -7.867 1.00 90.94 104 ASP A C 1
ATOM 836 O O . ASP A 1 104 ? 5.012 -18.947 -7.282 1.00 90.94 104 ASP A O 1
ATOM 840 N N . ARG A 1 105 ? 3.066 -17.825 -7.206 1.00 86.38 105 ARG A N 1
ATOM 841 C CA . ARG A 1 105 ? 2.913 -17.854 -5.747 1.00 86.38 105 ARG A CA 1
ATOM 842 C C . ARG A 1 105 ? 1.574 -18.480 -5.376 1.00 86.38 105 ARG A C 1
ATOM 844 O O . ARG A 1 105 ? 0.516 -17.974 -5.721 1.00 86.38 105 ARG A O 1
ATOM 851 N N . SER A 1 106 ? 1.631 -19.600 -4.658 1.00 70.69 106 SER A N 1
ATOM 852 C CA . SER A 1 106 ? 0.443 -20.364 -4.236 1.00 70.69 106 SER A CA 1
ATOM 853 C C . SER A 1 106 ? 0.200 -20.348 -2.726 1.00 70.69 106 SER A C 1
ATOM 855 O O . SER A 1 106 ? -0.822 -20.857 -2.271 1.00 70.69 106 SER A O 1
ATOM 857 N N . GLU A 1 107 ? 1.114 -19.763 -1.950 1.00 66.69 107 GLU A N 1
ATOM 858 C CA . GLU A 1 107 ? 1.051 -19.742 -0.489 1.00 66.69 107 GLU A CA 1
ATOM 859 C C . GLU A 1 107 ? 0.529 -18.402 0.030 1.00 66.69 107 GLU A C 1
ATOM 861 O O . GLU A 1 107 ? 0.896 -17.339 -0.474 1.00 66.69 107 GLU A O 1
ATOM 866 N N . THR A 1 108 ? -0.300 -18.459 1.072 1.00 62.16 108 THR A N 1
ATOM 867 C CA . THR A 1 108 ? -0.748 -17.281 1.813 1.00 62.16 108 THR A CA 1
ATOM 868 C C . THR A 1 108 ? 0.449 -16.645 2.530 1.00 62.16 108 THR A C 1
ATOM 870 O O . THR A 1 108 ? 1.142 -17.335 3.283 1.00 62.16 108 THR A O 1
ATOM 873 N N . PRO A 1 109 ? 0.735 -15.351 2.322 1.00 61.88 109 PRO A N 1
ATOM 874 C CA . PRO A 1 109 ? 1.858 -14.704 2.981 1.00 61.88 109 PRO A CA 1
ATOM 875 C C . PRO A 1 109 ? 1.547 -14.470 4.468 1.00 61.88 109 PRO A C 1
ATOM 877 O O . PRO A 1 109 ? 0.469 -13.999 4.827 1.00 61.88 109 PRO A O 1
ATOM 880 N N . HIS A 1 110 ? 2.507 -14.780 5.344 1.00 57.84 110 HIS A N 1
ATOM 881 C CA . HIS A 1 110 ? 2.406 -14.562 6.792 1.00 57.84 110 HIS A CA 1
ATOM 882 C C . HIS A 1 110 ? 3.517 -13.644 7.303 1.00 57.84 110 HIS A C 1
ATOM 884 O O . HIS A 1 110 ? 4.620 -13.625 6.765 1.00 57.84 110 HIS A O 1
ATOM 890 N N . PHE A 1 111 ? 3.253 -12.905 8.379 1.00 53.62 111 PHE A N 1
ATOM 891 C CA . PHE A 1 111 ? 4.276 -12.094 9.040 1.00 53.62 111 PHE A CA 1
ATOM 892 C C . PHE A 1 111 ? 5.140 -12.942 9.976 1.00 53.62 111 PHE A C 1
ATOM 894 O O . PHE A 1 111 ? 4.616 -13.631 10.849 1.00 53.62 111 PHE A O 1
ATOM 901 N N . SER A 1 112 ? 6.463 -12.847 9.821 1.00 46.56 112 SER A N 1
ATOM 902 C CA . SER A 1 112 ? 7.450 -13.382 10.764 1.00 46.56 112 SER A CA 1
ATOM 903 C C . SER A 1 112 ? 8.167 -12.218 11.462 1.00 46.56 112 SER A C 1
ATOM 905 O O . SER A 1 112 ? 8.699 -11.348 10.772 1.00 46.56 112 SER A O 1
ATOM 907 N N . PRO A 1 113 ? 8.246 -12.179 12.804 1.00 37.09 113 PRO A N 1
ATOM 908 C CA . PRO A 1 113 ? 8.820 -11.044 13.536 1.00 37.09 113 PRO A CA 1
ATOM 909 C C . PRO A 1 113 ? 10.335 -10.840 13.332 1.00 37.09 113 PRO A C 1
ATOM 911 O O . PRO A 1 113 ? 10.841 -9.765 13.640 1.00 37.09 113 PRO A O 1
ATOM 914 N N . ASN A 1 114 ? 11.065 -11.827 12.793 1.00 35.22 114 ASN A N 1
ATOM 915 C CA . ASN A 1 114 ? 12.535 -11.787 12.679 1.00 35.22 114 ASN A CA 1
ATOM 916 C C . ASN A 1 114 ? 13.073 -11.667 11.245 1.00 35.22 114 ASN A C 1
ATOM 918 O O . ASN A 1 114 ? 14.286 -11.630 11.041 1.00 35.22 114 ASN A O 1
ATOM 922 N N . THR A 1 115 ? 12.200 -11.593 10.244 1.00 44.12 115 THR A N 1
ATOM 923 C CA . THR A 1 115 ? 12.579 -11.434 8.838 1.00 44.12 115 THR A CA 1
ATOM 924 C C . THR A 1 115 ? 11.473 -10.682 8.115 1.00 44.12 115 THR A C 1
ATOM 926 O O . THR A 1 115 ? 10.311 -11.044 8.245 1.00 44.12 115 THR A O 1
ATOM 929 N N . LEU A 1 116 ? 11.811 -9.733 7.234 1.00 45.31 116 LEU A N 1
ATOM 930 C CA . LEU A 1 116 ? 10.875 -9.209 6.216 1.00 45.31 116 LEU A CA 1
ATOM 931 C C . LEU A 1 116 ? 10.438 -10.295 5.193 1.00 45.31 116 LEU A C 1
ATOM 933 O O . LEU A 1 116 ? 9.992 -9.973 4.098 1.00 45.31 116 LEU A O 1
ATOM 937 N N . GLN A 1 117 ? 10.613 -11.576 5.527 1.00 38.00 117 GLN A N 1
ATOM 938 C CA . GLN A 1 117 ? 10.256 -12.750 4.744 1.00 38.00 117 GLN A CA 1
ATOM 939 C C . GLN A 1 117 ? 9.224 -13.587 5.516 1.00 38.00 117 GLN A C 1
ATOM 941 O O . GLN A 1 117 ? 9.355 -13.710 6.741 1.00 38.00 117 GLN A O 1
ATOM 946 N N . PRO A 1 118 ? 8.233 -14.168 4.820 1.00 38.78 118 PRO A N 1
ATOM 947 C CA . PRO A 1 118 ? 7.148 -14.916 5.442 1.00 38.78 118 PRO A CA 1
ATOM 948 C C . PRO A 1 118 ? 7.580 -16.269 6.034 1.00 38.78 118 PRO A C 1
ATOM 950 O O . PRO A 1 118 ? 8.527 -16.897 5.562 1.00 38.78 118 PRO A O 1
ATOM 953 N N . SER A 1 119 ? 6.867 -16.718 7.072 1.00 39.50 119 SER A N 1
ATOM 954 C CA . SER A 1 119 ? 6.958 -18.060 7.675 1.00 39.50 119 SER A CA 1
ATOM 955 C C . SER A 1 119 ? 5.730 -18.926 7.325 1.00 39.50 119 SER A C 1
ATOM 957 O O . SER A 1 119 ? 4.709 -18.415 6.876 1.00 39.50 119 SER A O 1
ATOM 959 N N . SER A 1 120 ? 5.855 -20.253 7.475 1.00 38.28 120 SER A N 1
ATOM 960 C CA . SER A 1 120 ? 4.923 -21.285 6.974 1.00 38.28 120 SER A CA 1
ATOM 961 C C . SER A 1 120 ? 3.455 -21.189 7.455 1.00 38.28 120 SER A C 1
ATOM 963 O O . SER A 1 120 ? 3.203 -20.662 8.539 1.00 38.28 120 SER A O 1
ATOM 965 N N . PRO A 1 121 ? 2.492 -21.749 6.683 1.00 43.78 121 PRO A N 1
ATOM 966 C CA . PRO A 1 121 ? 1.104 -21.289 6.689 1.00 43.78 121 PRO A CA 1
ATOM 967 C C . PRO A 1 121 ? 0.175 -21.750 7.818 1.00 43.78 121 PRO A C 1
ATOM 969 O O . PRO A 1 121 ? 0.308 -22.851 8.356 1.00 43.78 121 PRO A O 1
ATOM 972 N N . HIS A 1 122 ? -0.846 -20.920 8.087 1.00 38.06 122 HIS A N 1
ATOM 973 C CA . HIS A 1 122 ? -2.045 -21.266 8.864 1.00 38.06 122 HIS A CA 1
ATOM 974 C C . HIS A 1 122 ? -3.220 -21.618 7.914 1.00 38.06 122 HIS A C 1
ATOM 976 O O . HIS A 1 122 ? -3.517 -20.826 7.023 1.00 38.06 122 HIS A O 1
ATOM 982 N N . PRO A 1 123 ? -3.932 -22.758 8.060 1.00 39.16 123 PRO A N 1
ATOM 983 C CA . PRO A 1 123 ? -4.770 -23.304 6.977 1.00 39.16 123 PRO A CA 1
ATOM 984 C C . PRO A 1 123 ? -6.210 -22.754 6.835 1.00 39.16 123 PRO A C 1
ATOM 986 O O . PRO A 1 123 ? -7.076 -23.510 6.399 1.00 39.16 123 PRO A O 1
ATOM 989 N N . SER A 1 124 ? -6.533 -21.509 7.212 1.00 44.06 124 SER A N 1
ATOM 990 C CA . SER A 1 124 ? -7.947 -21.059 7.240 1.00 44.06 124 SER A CA 1
ATOM 991 C C . SER A 1 124 ? -8.332 -19.847 6.395 1.00 44.06 124 SER A C 1
ATOM 993 O O . SER A 1 124 ? -9.529 -19.584 6.307 1.00 44.06 124 SER A O 1
ATOM 995 N N . ASP A 1 125 ? -7.400 -19.150 5.742 1.00 54.09 125 ASP A N 1
ATOM 996 C CA . ASP A 1 125 ? -7.729 -17.912 5.021 1.00 54.09 125 ASP A CA 1
ATOM 997 C C . ASP A 1 125 ? -7.518 -18.074 3.511 1.00 54.09 125 ASP A C 1
ATOM 999 O O . ASP A 1 125 ? -6.426 -18.381 3.038 1.00 54.09 125 ASP A O 1
ATOM 1003 N N . SER A 1 126 ? -8.591 -17.882 2.743 1.00 73.12 126 SER A N 1
ATOM 1004 C CA . SER A 1 126 ? -8.682 -18.061 1.286 1.00 73.12 126 SER A CA 1
ATOM 1005 C C . SER A 1 126 ? -7.975 -16.969 0.469 1.00 73.12 126 SER A C 1
ATOM 1007 O O . SER A 1 126 ? -8.411 -16.650 -0.636 1.00 73.12 126 SER A O 1
ATOM 1009 N N . TYR A 1 127 ? -6.938 -16.341 1.021 1.00 86.44 127 TYR A N 1
ATOM 1010 C CA . TYR A 1 127 ? -6.210 -15.272 0.346 1.00 86.44 127 TYR A CA 1
ATOM 1011 C C . TYR A 1 127 ? -5.340 -15.848 -0.774 1.00 86.44 127 TYR A C 1
ATOM 1013 O O . TYR A 1 127 ? -4.571 -16.791 -0.562 1.00 86.44 127 TYR A O 1
ATOM 1021 N N . HIS A 1 128 ? -5.440 -15.249 -1.957 1.00 89.81 128 HIS A N 1
ATOM 1022 C CA . HIS A 1 128 ? -4.645 -15.603 -3.125 1.00 89.81 128 HIS A CA 1
ATOM 1023 C C . HIS A 1 128 ? -3.619 -14.498 -3.421 1.00 89.81 128 HIS A C 1
ATOM 1025 O O . HIS A 1 128 ? -4.011 -13.340 -3.496 1.00 89.81 128 HIS A O 1
ATOM 1031 N N . PRO A 1 129 ? -2.323 -14.805 -3.606 1.00 94.81 129 PRO A N 1
ATOM 1032 C CA . PRO A 1 129 ? -1.315 -13.779 -3.883 1.00 94.81 129 PRO A CA 1
ATOM 1033 C C . PRO A 1 129 ? -1.637 -12.911 -5.106 1.00 94.81 129 PRO A C 1
ATOM 1035 O O . PRO A 1 129 ? -2.030 -13.421 -6.161 1.00 94.81 129 PRO A O 1
ATOM 1038 N N . ILE A 1 130 ? -1.423 -11.601 -4.966 1.00 96.81 130 ILE A N 1
ATOM 1039 C CA . ILE A 1 130 ? -1.675 -10.604 -6.006 1.00 96.81 130 ILE A CA 1
ATOM 1040 C C . ILE A 1 130 ? -0.480 -10.532 -6.964 1.00 96.81 130 ILE A C 1
ATOM 1042 O O . ILE A 1 130 ? 0.668 -10.384 -6.551 1.00 96.81 130 ILE A O 1
ATOM 1046 N N . ASP A 1 131 ? -0.721 -10.563 -8.271 1.00 97.62 131 ASP A N 1
ATOM 1047 C CA . ASP A 1 131 ? 0.303 -10.290 -9.277 1.00 97.62 131 ASP A CA 1
ATOM 1048 C C . ASP A 1 131 ? 0.565 -8.781 -9.391 1.00 97.62 131 ASP A C 1
ATOM 1050 O O . ASP A 1 131 ? -0.011 -8.073 -10.223 1.00 97.62 131 ASP A O 1
ATOM 1054 N N . TRP A 1 132 ? 1.476 -8.285 -8.555 1.00 98.00 132 TRP A N 1
ATOM 1055 C CA . TRP A 1 132 ? 1.899 -6.879 -8.521 1.00 98.00 132 TRP A CA 1
ATOM 1056 C C . TRP A 1 132 ? 2.662 -6.412 -9.773 1.00 98.00 132 TRP A C 1
ATOM 1058 O O . TRP A 1 132 ? 3.081 -5.254 -9.831 1.00 98.00 132 TRP A O 1
ATOM 1068 N N . TYR A 1 133 ? 2.881 -7.296 -10.753 1.00 98.00 133 TYR A N 1
ATOM 1069 C CA . TYR A 1 133 ? 3.637 -7.039 -11.981 1.00 98.00 133 TYR A CA 1
ATOM 1070 C C . TYR A 1 133 ? 2.775 -7.182 -13.244 1.00 98.00 133 TYR A C 1
ATOM 1072 O O . TYR A 1 133 ? 3.292 -7.034 -14.355 1.00 98.00 133 TYR A O 1
ATOM 1080 N N . LEU A 1 134 ? 1.476 -7.460 -13.103 1.00 97.88 134 LEU A N 1
ATOM 1081 C CA . LEU A 1 134 ? 0.557 -7.663 -14.217 1.00 97.88 134 LEU A CA 1
ATOM 1082 C C . LEU A 1 134 ? 0.074 -6.337 -14.816 1.00 97.88 134 LEU A C 1
ATOM 1084 O O . LEU A 1 134 ? -0.480 -5.485 -14.123 1.00 97.88 134 LEU A O 1
ATOM 1088 N N .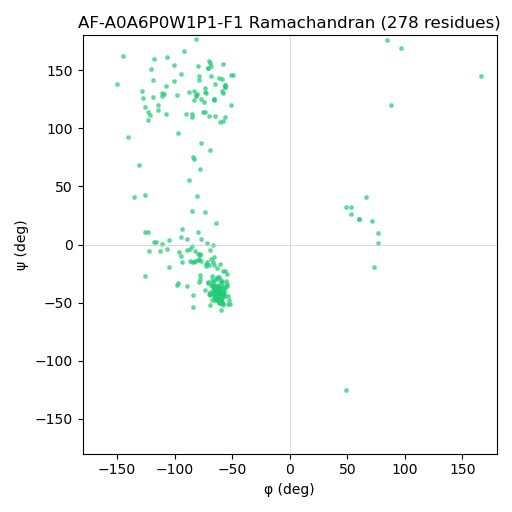 ASP A 1 135 ? 0.171 -6.212 -16.138 1.00 97.31 135 ASP A N 1
ATOM 1089 C CA . ASP A 1 135 ? -0.715 -5.343 -16.909 1.00 97.31 135 ASP A CA 1
ATOM 1090 C C . ASP A 1 135 ? -2.010 -6.121 -17.232 1.00 97.31 135 ASP A C 1
ATOM 1092 O O . ASP A 1 135 ? -1.994 -7.046 -18.053 1.00 97.31 135 ASP A O 1
ATOM 1096 N N . PRO A 1 136 ? -3.157 -5.771 -16.621 1.00 95.75 136 PRO A N 1
ATOM 1097 C CA . PRO A 1 136 ? -4.408 -6.494 -16.805 1.00 95.75 136 PRO A CA 1
ATOM 1098 C C . PRO A 1 136 ? -5.055 -6.290 -18.178 1.00 95.75 136 PRO A C 1
ATOM 1100 O O . PRO A 1 136 ? -5.948 -7.067 -18.518 1.00 95.75 136 PRO A O 1
ATOM 1103 N N . ILE A 1 137 ? -4.645 -5.293 -18.965 1.00 95.81 137 ILE A N 1
ATOM 1104 C CA . ILE A 1 137 ? -5.180 -5.042 -20.308 1.00 95.81 137 ILE A CA 1
ATOM 1105 C C . ILE A 1 137 ? -4.448 -5.923 -21.317 1.00 95.81 137 ILE A C 1
ATOM 1107 O O . ILE A 1 137 ? -5.080 -6.678 -22.054 1.00 95.81 137 ILE A O 1
ATOM 1111 N N . THR A 1 138 ? -3.114 -5.861 -21.335 1.00 96.38 138 THR A N 1
ATOM 1112 C CA . THR A 1 138 ? -2.303 -6.646 -22.283 1.00 96.38 138 THR A CA 1
ATOM 1113 C C . THR A 1 138 ? -2.063 -8.083 -21.822 1.00 96.38 138 THR A C 1
ATOM 1115 O O . THR A 1 138 ? -1.658 -8.917 -22.630 1.00 96.38 138 THR A O 1
ATOM 1118 N N . LYS A 1 139 ? -2.333 -8.384 -20.542 1.00 96.12 139 LYS A N 1
ATOM 1119 C CA . LYS A 1 139 ? -2.043 -9.665 -19.871 1.00 96.12 139 LYS A CA 1
ATOM 1120 C C . LYS A 1 139 ? -0.554 -10.022 -19.856 1.00 96.12 139 LYS A C 1
ATOM 1122 O O . LYS A 1 139 ? -0.191 -11.187 -19.711 1.00 96.12 139 LYS A O 1
ATOM 1127 N N . LEU A 1 140 ? 0.308 -9.021 -20.008 1.00 97.38 140 LEU A N 1
ATOM 1128 C CA . LEU A 1 140 ? 1.755 -9.167 -19.941 1.00 97.38 140 LEU A CA 1
ATOM 1129 C C . LEU A 1 140 ? 2.247 -8.862 -18.522 1.00 97.38 140 LEU A C 1
ATOM 1131 O O . LEU A 1 140 ? 1.693 -8.005 -17.836 1.00 97.38 140 LEU A O 1
ATOM 1135 N N . ARG A 1 141 ? 3.303 -9.558 -18.094 1.00 97.38 141 ARG A N 1
ATOM 1136 C CA . ARG A 1 141 ? 3.896 -9.418 -16.757 1.00 97.38 141 ARG A CA 1
ATOM 1137 C C . ARG A 1 141 ? 5.272 -8.782 -16.854 1.00 97.38 141 ARG A C 1
ATOM 1139 O O . ARG A 1 141 ? 6.102 -9.225 -17.651 1.00 97.38 141 ARG A O 1
ATOM 1146 N N . PHE A 1 142 ? 5.512 -7.751 -16.052 1.00 97.94 142 PHE A N 1
ATOM 1147 C CA . PHE A 1 142 ? 6.827 -7.132 -15.929 1.00 97.94 142 PHE A CA 1
ATOM 1148 C C . PHE A 1 142 ? 7.817 -8.087 -15.244 1.00 97.94 142 PHE A C 1
ATOM 1150 O O . PHE A 1 142 ? 7.425 -8.840 -14.352 1.00 97.94 142 PHE A O 1
ATOM 1157 N N . PRO A 1 143 ? 9.102 -8.079 -15.639 1.00 95.88 143 PRO A N 1
ATOM 1158 C CA . PRO A 1 143 ? 10.097 -8.946 -15.022 1.00 95.88 143 PRO A CA 1
ATOM 1159 C C . PRO A 1 143 ? 10.319 -8.580 -13.545 1.00 95.88 143 PRO A C 1
ATOM 1161 O O . PRO A 1 143 ? 10.400 -7.406 -13.175 1.00 95.88 143 PRO A O 1
ATOM 1164 N N . GLN A 1 144 ? 10.435 -9.608 -12.707 1.00 94.31 144 GLN A N 1
ATOM 1165 C CA . GLN A 1 144 ? 10.660 -9.485 -11.267 1.00 94.31 144 GLN A CA 1
ATOM 1166 C C . GLN A 1 144 ? 12.159 -9.511 -10.927 1.00 94.31 144 GLN A C 1
ATOM 1168 O O . GLN A 1 144 ? 12.998 -9.871 -11.752 1.00 94.31 144 GLN A O 1
ATOM 1173 N N . GLY A 1 145 ? 12.513 -9.133 -9.695 1.00 94.44 145 GLY A N 1
ATOM 1174 C CA . GLY A 1 145 ? 13.873 -9.309 -9.164 1.00 94.44 145 GLY A CA 1
ATOM 1175 C C . GLY A 1 145 ? 14.928 -8.310 -9.659 1.00 94.44 145 GLY A C 1
ATOM 1176 O O . GLY A 1 145 ? 16.083 -8.393 -9.251 1.00 94.44 145 GLY A O 1
ATOM 1177 N N . ILE A 1 146 ? 14.557 -7.346 -10.504 1.00 96.44 146 ILE A N 1
ATOM 1178 C CA . ILE A 1 146 ? 15.480 -6.333 -11.034 1.00 96.44 146 ILE A CA 1
ATOM 1179 C C . ILE A 1 146 ? 15.632 -5.186 -10.027 1.00 96.44 146 ILE A C 1
ATOM 1181 O O . ILE A 1 146 ? 14.627 -4.569 -9.672 1.00 96.44 146 ILE A O 1
ATOM 1185 N N . PRO A 1 147 ? 16.848 -4.829 -9.579 1.00 97.81 147 PRO A N 1
ATOM 1186 C CA . PRO A 1 147 ? 17.054 -3.638 -8.760 1.00 97.81 147 PRO A CA 1
ATOM 1187 C C . PRO A 1 147 ? 16.531 -2.374 -9.451 1.00 97.81 147 PRO A C 1
ATOM 1189 O O . PRO A 1 147 ? 16.829 -2.147 -10.621 1.00 97.81 147 PRO A O 1
ATOM 1192 N N . HIS A 1 148 ? 15.814 -1.508 -8.731 1.00 96.00 148 HIS A N 1
ATOM 1193 C CA . HIS A 1 148 ? 15.144 -0.337 -9.319 1.00 96.00 148 HIS A CA 1
ATOM 1194 C C . HIS A 1 148 ? 16.082 0.577 -10.130 1.00 96.00 148 HIS A C 1
ATOM 1196 O O . HIS A 1 148 ? 15.680 1.107 -11.158 1.00 96.00 148 HIS A O 1
ATOM 1202 N N . LYS A 1 149 ? 17.353 0.718 -9.722 1.00 94.94 149 LYS A N 1
ATOM 1203 C CA . LYS A 1 149 ? 18.363 1.521 -10.444 1.00 94.94 149 LYS A CA 1
ATOM 1204 C C . LYS A 1 149 ? 18.814 0.915 -11.775 1.00 94.94 149 LYS A C 1
ATOM 1206 O O . LYS A 1 149 ? 19.427 1.610 -12.574 1.00 94.94 149 LYS A O 1
ATOM 1211 N N . GLN A 1 150 ? 18.572 -0.377 -11.981 1.00 96.81 150 GLN A N 1
ATOM 1212 C CA . GLN A 1 150 ? 18.899 -1.100 -13.212 1.00 96.81 150 GLN A CA 1
ATOM 1213 C C . GLN A 1 150 ? 17.698 -1.195 -14.156 1.00 96.81 150 GLN A C 1
ATOM 1215 O O . GLN A 1 150 ? 17.840 -1.676 -15.276 1.00 96.81 150 GLN A O 1
ATOM 1220 N N . TRP A 1 151 ? 16.517 -0.761 -13.713 1.00 96.00 151 TRP A N 1
ATOM 1221 C CA . TRP A 1 151 ? 15.324 -0.786 -14.537 1.00 96.00 151 TRP A CA 1
ATOM 1222 C C . TRP A 1 151 ? 15.456 0.175 -15.720 1.00 96.00 151 TRP A C 1
ATOM 1224 O O . TRP A 1 151 ? 15.657 1.377 -15.541 1.00 96.00 151 TRP A O 1
ATOM 1234 N N . ASN A 1 152 ? 15.276 -0.352 -16.930 1.00 94.69 152 ASN A N 1
ATOM 1235 C CA . ASN A 1 152 ? 15.192 0.433 -18.153 1.00 94.69 152 ASN A CA 1
ATOM 1236 C C . ASN A 1 152 ? 13.864 0.144 -18.857 1.00 94.69 152 ASN A C 1
ATOM 1238 O O . ASN A 1 152 ? 13.679 -0.913 -19.460 1.00 94.69 152 ASN A O 1
ATOM 1242 N N . LEU A 1 153 ? 12.942 1.109 -18.814 1.00 90.62 153 LEU A N 1
ATOM 1243 C CA . LEU A 1 153 ? 11.607 0.961 -19.393 1.00 90.62 153 LEU A CA 1
ATOM 1244 C C . LEU A 1 153 ? 11.635 0.678 -20.904 1.00 90.62 153 LEU A C 1
ATOM 1246 O O . LEU A 1 153 ? 10.751 -0.010 -21.397 1.00 90.62 153 LEU A O 1
ATOM 1250 N N . LEU A 1 154 ? 12.607 1.198 -21.657 1.00 91.31 154 LEU A N 1
ATOM 1251 C CA . LEU A 1 154 ? 12.639 1.015 -23.114 1.00 91.31 154 LEU A CA 1
ATOM 1252 C C . LEU A 1 154 ? 13.139 -0.374 -23.522 1.00 91.31 154 LEU A C 1
ATOM 1254 O O . LEU A 1 154 ? 12.724 -0.890 -24.555 1.00 91.31 154 LEU A O 1
ATOM 1258 N N . GLU A 1 155 ? 14.008 -0.973 -22.714 1.00 95.75 155 GLU A N 1
ATOM 1259 C CA . GLU A 1 155 ? 14.646 -2.257 -23.022 1.00 95.75 155 GLU A CA 1
ATOM 1260 C C . GLU A 1 155 ? 13.934 -3.440 -22.365 1.00 95.75 155 GLU A C 1
ATOM 1262 O O . GLU A 1 155 ? 13.904 -4.535 -22.919 1.00 95.75 155 GLU A O 1
ATOM 1267 N N . MET A 1 156 ? 13.362 -3.228 -21.178 1.00 96.75 156 MET A N 1
ATOM 1268 C CA . MET A 1 156 ? 12.855 -4.302 -20.320 1.00 96.75 156 MET A CA 1
ATOM 1269 C C . MET A 1 156 ? 11.325 -4.383 -20.288 1.00 96.75 156 MET A C 1
ATOM 1271 O O . MET A 1 156 ? 10.768 -5.279 -19.651 1.00 96.75 156 MET A O 1
ATOM 1275 N N . ARG A 1 157 ? 10.622 -3.454 -20.951 1.00 96.75 157 ARG A N 1
ATOM 1276 C CA . ARG A 1 157 ? 9.158 -3.473 -21.051 1.00 96.75 157 ARG A CA 1
ATOM 1277 C C . ARG A 1 157 ? 8.694 -4.686 -21.868 1.00 96.75 157 ARG A C 1
ATOM 1279 O O . ARG A 1 157 ? 9.081 -4.818 -23.030 1.00 96.75 157 ARG A O 1
ATOM 1286 N N . PRO A 1 158 ? 7.805 -5.532 -21.321 1.00 97.25 158 PRO A N 1
ATOM 1287 C CA . PRO A 1 158 ? 7.205 -6.616 -22.086 1.00 97.25 158 PRO A CA 1
ATOM 1288 C C . PRO A 1 158 ? 6.233 -6.055 -23.129 1.00 97.25 158 PRO A C 1
ATOM 1290 O O . PRO A 1 158 ? 5.170 -5.540 -22.783 1.00 97.25 158 PRO A O 1
ATOM 1293 N N . GLY A 1 159 ? 6.579 -6.153 -24.413 1.00 96.44 159 GLY A N 1
ATOM 1294 C CA . GLY A 1 159 ? 5.707 -5.740 -25.517 1.00 96.44 159 GLY A CA 1
ATOM 1295 C C . GLY A 1 159 ? 5.111 -4.340 -25.319 1.00 96.44 159 GLY A C 1
ATOM 1296 O O . GLY A 1 159 ? 5.827 -3.365 -25.103 1.00 96.44 159 GLY A O 1
ATOM 1297 N N . SER A 1 160 ? 3.783 -4.240 -25.379 1.00 95.88 160 SER A N 1
ATOM 1298 C CA . SER A 1 160 ? 3.050 -2.985 -25.181 1.00 95.88 160 SER A CA 1
ATOM 1299 C C . SER A 1 160 ? 2.573 -2.754 -23.741 1.00 95.88 160 SER A C 1
ATOM 1301 O O . SER A 1 160 ? 1.757 -1.858 -23.534 1.00 95.88 160 SER A O 1
ATOM 1303 N N . ALA A 1 161 ? 3.061 -3.507 -22.748 1.00 96.69 161 ALA A N 1
ATOM 1304 C CA . ALA A 1 161 ? 2.541 -3.467 -21.378 1.00 96.69 161 ALA A CA 1
ATOM 1305 C C . ALA A 1 161 ? 2.612 -2.064 -20.751 1.00 96.69 161 ALA A C 1
ATOM 1307 O O . ALA A 1 161 ? 3.664 -1.433 -20.817 1.00 96.69 161 ALA A O 1
ATOM 1308 N N . ASP A 1 162 ? 1.542 -1.545 -20.158 1.00 95.75 162 ASP A N 1
ATOM 1309 C CA . ASP A 1 162 ? 1.552 -0.244 -19.480 1.00 95.75 162 ASP A CA 1
ATOM 1310 C C . ASP A 1 162 ? 1.931 -0.398 -18.001 1.00 95.75 162 ASP A C 1
ATOM 1312 O O . ASP A 1 162 ? 1.169 -0.933 -17.199 1.00 95.75 162 ASP A O 1
ATOM 1316 N N . ILE A 1 163 ? 3.110 0.116 -17.633 1.00 96.19 163 ILE A N 1
ATOM 1317 C CA . ILE A 1 163 ? 3.646 0.067 -16.264 1.00 96.19 163 ILE A CA 1
ATOM 1318 C C . ILE A 1 163 ? 2.775 0.832 -15.257 1.00 96.19 163 ILE A C 1
ATOM 1320 O O . ILE A 1 163 ? 2.828 0.562 -14.060 1.00 96.19 163 ILE A O 1
ATOM 1324 N N . LYS A 1 164 ? 1.932 1.759 -15.727 1.00 95.56 164 LYS A N 1
ATOM 1325 C CA . LYS A 1 164 ? 1.031 2.517 -14.856 1.00 95.56 164 LYS A CA 1
ATOM 1326 C C . LYS A 1 164 ? -0.002 1.633 -14.175 1.00 95.56 164 LYS A C 1
ATOM 1328 O O . LYS A 1 164 ? -0.437 1.983 -13.089 1.00 95.56 164 LYS A O 1
ATOM 1333 N N . LEU A 1 165 ? -0.403 0.520 -14.788 1.00 96.56 165 LEU A N 1
ATOM 1334 C CA . LEU A 1 165 ? -1.412 -0.375 -14.219 1.00 96.56 165 LEU A CA 1
ATOM 1335 C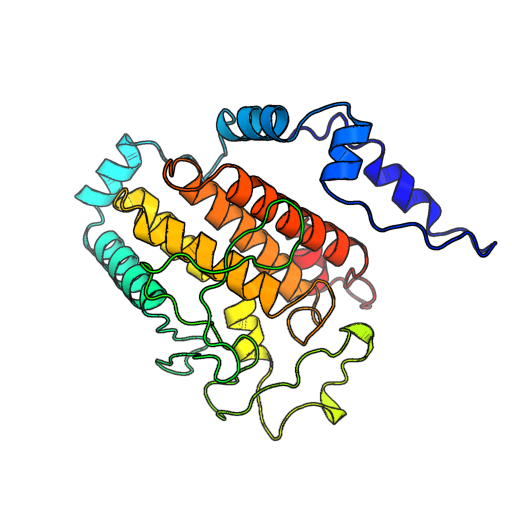 C . LEU A 1 165 ? -0.903 -1.121 -12.973 1.00 96.56 165 LEU A C 1
ATOM 1337 O O . LEU A 1 165 ? -1.560 -1.006 -11.936 1.00 96.56 165 LEU A O 1
ATOM 1341 N N . PRO A 1 166 ? 0.259 -1.808 -13.000 1.00 97.25 166 PRO A N 1
ATOM 1342 C CA . PRO A 1 166 ? 0.827 -2.376 -11.782 1.00 97.25 166 PRO A CA 1
ATOM 1343 C C . PRO A 1 166 ? 1.199 -1.294 -10.760 1.00 97.25 166 PRO A C 1
ATOM 1345 O O . PRO A 1 166 ? 0.947 -1.487 -9.573 1.00 97.25 166 PRO A O 1
ATOM 1348 N N . TRP A 1 167 ? 1.697 -0.123 -11.187 1.00 97.94 167 TRP A N 1
ATOM 1349 C CA . TRP A 1 167 ? 1.934 0.992 -10.259 1.00 97.94 167 TRP A CA 1
ATOM 1350 C C . TRP A 1 167 ? 0.655 1.486 -9.581 1.00 97.94 167 TRP A C 1
ATOM 1352 O O . TRP A 1 167 ? 0.673 1.715 -8.377 1.00 97.94 167 TRP A O 1
ATOM 1362 N N . GLU A 1 168 ? -0.458 1.624 -10.307 1.00 97.44 168 GLU A N 1
ATOM 1363 C CA . GLU A 1 168 ? -1.739 2.054 -9.735 1.00 97.44 168 GLU A CA 1
ATOM 1364 C C . GLU A 1 168 ? -2.195 1.101 -8.627 1.00 97.44 168 GLU A C 1
ATOM 1366 O O . GLU A 1 168 ? -2.581 1.555 -7.549 1.00 97.44 168 GLU A O 1
ATOM 1371 N N . LEU A 1 169 ? -2.083 -0.211 -8.862 1.00 98.25 169 LEU A N 1
ATOM 1372 C CA . LEU A 1 169 ? -2.399 -1.234 -7.865 1.00 98.25 169 LEU A CA 1
ATOM 1373 C C . LEU A 1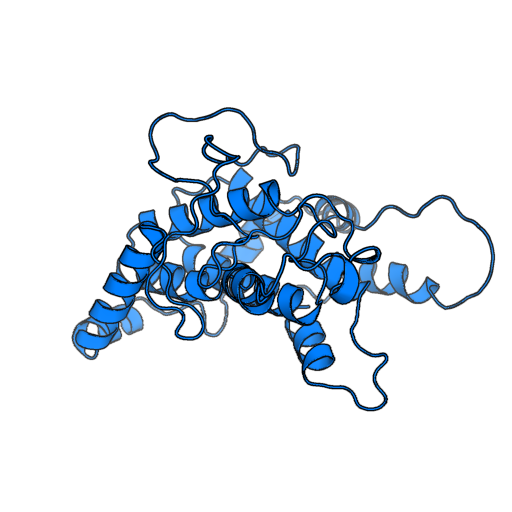 169 ? -1.447 -1.134 -6.665 1.00 98.25 169 LEU A C 1
ATOM 1375 O O . LEU A 1 169 ? -1.882 -1.078 -5.515 1.00 98.25 169 LEU A O 1
ATOM 1379 N N . ALA A 1 170 ? -0.147 -1.018 -6.942 1.00 98.38 170 ALA A N 1
ATOM 1380 C CA . ALA A 1 170 ? 0.919 -0.888 -5.954 1.00 98.38 170 ALA A CA 1
ATOM 1381 C C . ALA A 1 170 ? 0.918 0.447 -5.191 1.00 98.38 170 ALA A C 1
ATOM 1383 O O . ALA A 1 170 ? 1.724 0.617 -4.277 1.00 98.38 170 ALA A O 1
ATOM 1384 N N . ARG A 1 171 ? 0.047 1.409 -5.518 1.00 98.25 171 ARG A N 1
ATOM 1385 C CA . ARG A 1 171 ? -0.201 2.581 -4.660 1.00 98.25 171 ARG A CA 1
ATOM 1386 C C . ARG A 1 171 ? -1.091 2.243 -3.469 1.00 98.25 171 ARG A C 1
ATOM 1388 O O . ARG A 1 171 ? -1.182 3.063 -2.561 1.00 98.25 171 ARG A O 1
ATOM 1395 N N . CYS A 1 172 ? -1.764 1.091 -3.473 1.00 98.31 172 CYS A N 1
ATOM 1396 C CA . CYS A 1 172 ? -2.619 0.618 -2.381 1.00 98.31 172 CYS A CA 1
ATOM 1397 C C . CYS A 1 172 ? -3.698 1.629 -1.949 1.00 98.31 172 CYS A C 1
ATOM 1399 O O . CYS A 1 172 ? -4.068 1.696 -0.779 1.00 98.31 172 CYS A O 1
ATOM 1401 N N . GLN A 1 173 ? -4.214 2.442 -2.879 1.00 97.00 173 GLN A N 1
ATOM 1402 C CA . GLN A 1 173 ? -5.255 3.442 -2.585 1.00 97.00 173 GLN A CA 1
ATOM 1403 C C . GLN A 1 173 ? -6.531 2.795 -2.023 1.00 97.00 173 GLN A C 1
ATOM 1405 O O . GLN A 1 173 ? -7.228 3.380 -1.193 1.00 97.00 173 GLN A O 1
ATOM 1410 N N . HIS A 1 174 ? -6.809 1.557 -2.430 1.00 98.25 174 HIS A N 1
ATOM 1411 C CA . HIS A 1 174 ? -7.943 0.760 -1.972 1.00 98.25 174 HIS A CA 1
ATOM 1412 C C . HIS A 1 174 ? -7.884 0.387 -0.484 1.00 98.25 174 HIS A C 1
ATOM 1414 O O . HIS A 1 174 ? -8.928 0.101 0.101 1.00 98.25 174 HIS A O 1
ATOM 1420 N N . TRP A 1 175 ? -6.724 0.478 0.178 1.00 98.31 175 TRP A N 1
ATOM 1421 C CA . TRP A 1 175 ? -6.632 0.271 1.630 1.00 98.31 175 TRP A CA 1
ATOM 1422 C C . TRP A 1 175 ? -7.425 1.305 2.422 1.00 98.31 175 TRP A C 1
ATOM 1424 O O . TRP A 1 175 ? -7.945 1.000 3.493 1.00 98.31 175 TRP A O 1
ATOM 1434 N N . VAL A 1 176 ? -7.570 2.523 1.897 1.00 97.50 176 VAL A N 1
ATOM 1435 C CA . VAL A 1 176 ? -8.424 3.536 2.524 1.00 97.50 176 VAL A CA 1
ATOM 1436 C C . VAL A 1 176 ? -9.886 3.089 2.482 1.00 97.50 176 VAL A C 1
ATOM 1438 O O . VAL A 1 176 ? -10.587 3.223 3.481 1.00 97.50 176 VAL A O 1
ATOM 1441 N N . THR A 1 177 ? -10.339 2.496 1.374 1.00 98.06 177 THR A N 1
ATOM 1442 C CA . THR A 1 177 ? -11.697 1.942 1.248 1.00 98.06 177 THR A CA 1
ATOM 1443 C C . THR A 1 177 ? -11.920 0.763 2.196 1.00 98.06 177 THR A C 1
ATOM 1445 O O . THR A 1 177 ? -12.943 0.733 2.879 1.00 98.06 177 THR A O 1
ATOM 1448 N N . LEU A 1 178 ? -10.958 -0.160 2.305 1.00 98.62 178 LEU A N 1
ATOM 1449 C CA . LEU A 1 178 ? -11.001 -1.256 3.285 1.00 98.62 178 LEU A CA 1
ATOM 1450 C C . LEU A 1 178 ? -11.069 -0.714 4.722 1.00 98.62 178 LEU A C 1
ATOM 1452 O O . LEU A 1 178 ? -11.951 -1.087 5.492 1.00 98.62 178 LEU A O 1
ATOM 1456 N N . GLY A 1 179 ? -10.205 0.241 5.075 1.00 97.50 179 GLY A N 1
ATOM 1457 C CA . GLY A 1 179 ? -10.204 0.870 6.396 1.00 97.50 179 GLY A CA 1
ATOM 1458 C C . GLY A 1 179 ? -11.500 1.628 6.707 1.00 97.50 179 GLY A C 1
ATOM 1459 O O . GLY A 1 179 ? -11.993 1.591 7.833 1.00 97.50 179 GLY A O 1
ATOM 1460 N N . GLN A 1 180 ? -12.102 2.285 5.713 1.00 97.25 180 GLN A N 1
ATOM 1461 C CA . GLN A 1 180 ? -13.420 2.908 5.852 1.00 97.25 180 GLN A CA 1
ATOM 1462 C C . GLN A 1 180 ? -14.514 1.865 6.086 1.00 97.25 180 GLN A C 1
ATOM 1464 O O . GLN A 1 180 ? -15.331 2.053 6.986 1.00 97.25 180 GLN A O 1
ATOM 1469 N N . ALA A 1 181 ? -14.526 0.767 5.325 1.00 98.12 181 ALA A N 1
ATOM 1470 C CA . ALA A 1 181 ? -15.477 -0.324 5.514 1.00 98.12 181 ALA A CA 1
ATOM 1471 C C . ALA A 1 181 ? -15.335 -0.952 6.905 1.00 98.12 181 ALA A C 1
ATOM 1473 O O . ALA A 1 181 ? -16.343 -1.096 7.596 1.00 98.12 181 ALA A O 1
ATOM 1474 N N . TYR A 1 182 ? -14.106 -1.186 7.376 1.00 97.44 182 TYR A N 1
ATOM 1475 C CA . TYR A 1 182 ? -13.830 -1.596 8.755 1.00 97.44 182 TYR A CA 1
ATOM 1476 C C . TYR A 1 182 ? -14.460 -0.627 9.763 1.00 97.44 182 TYR A C 1
ATOM 1478 O O . TYR A 1 182 ? -15.234 -1.036 10.618 1.00 97.44 182 TYR A O 1
ATOM 1486 N N . ARG A 1 183 ? -14.239 0.686 9.638 1.00 95.81 183 ARG A N 1
ATOM 1487 C CA . ARG A 1 183 ? -14.824 1.670 10.572 1.00 95.81 183 ARG A CA 1
ATOM 1488 C C . ARG A 1 183 ? -16.343 1.790 10.473 1.00 95.81 183 ARG A C 1
ATOM 1490 O O . ARG A 1 183 ? -16.998 2.153 11.448 1.00 95.81 183 ARG A O 1
ATOM 1497 N N . LEU A 1 184 ? -16.909 1.496 9.306 1.00 96.69 184 LEU A N 1
ATOM 1498 C CA . LEU A 1 184 ? -18.346 1.518 9.053 1.00 96.69 184 LEU A CA 1
ATOM 1499 C C . LEU A 1 184 ? -19.055 0.228 9.443 1.00 96.69 184 LEU A C 1
ATOM 1501 O O . LEU A 1 184 ? -20.276 0.271 9.568 1.00 96.69 184 LEU A O 1
ATOM 1505 N N . THR A 1 185 ? -18.361 -0.881 9.677 1.00 96.00 185 THR A N 1
ATOM 1506 C CA . THR A 1 185 ? -18.979 -2.195 9.955 1.00 96.00 185 THR A CA 1
ATOM 1507 C C . THR A 1 185 ? -18.492 -2.831 11.251 1.00 96.00 185 THR A C 1
ATOM 1509 O O . THR A 1 185 ? -19.259 -3.556 11.870 1.00 96.00 185 THR A O 1
ATOM 1512 N N . GLU A 1 186 ? -17.275 -2.495 11.678 1.00 94.94 186 GLU A N 1
ATOM 1513 C CA . GLU A 1 186 ? -16.489 -3.191 12.704 1.00 94.94 186 GLU A CA 1
ATOM 1514 C C . GLU A 1 186 ? -16.195 -4.657 12.338 1.00 94.94 186 GLU A C 1
ATOM 1516 O O . GLU A 1 186 ? -15.899 -5.470 13.207 1.00 94.94 186 GLU A O 1
ATOM 1521 N N . ASP A 1 187 ? -16.257 -4.996 11.044 1.00 95.50 187 ASP A N 1
ATOM 1522 C CA . ASP A 1 187 ? -15.898 -6.320 10.544 1.00 95.50 187 ASP A CA 1
ATOM 1523 C C . ASP A 1 187 ? -14.389 -6.414 10.288 1.00 95.50 187 ASP A C 1
ATOM 1525 O O . ASP A 1 187 ? -13.833 -5.776 9.384 1.00 95.50 187 ASP A O 1
ATOM 1529 N N . ASP A 1 188 ? -13.724 -7.235 11.095 1.00 95.50 188 ASP A N 1
ATOM 1530 C CA . ASP A 1 188 ? -12.282 -7.457 11.053 1.00 95.50 188 ASP A CA 1
ATOM 1531 C C . ASP A 1 188 ? -11.781 -8.017 9.714 1.00 95.50 188 ASP A C 1
ATOM 1533 O O . ASP A 1 188 ? -10.585 -7.912 9.440 1.00 95.50 188 ASP A O 1
ATOM 1537 N N . GLN A 1 189 ? -12.643 -8.575 8.852 1.00 95.12 189 GLN A N 1
ATOM 1538 C CA . GLN A 1 189 ? -12.221 -9.080 7.539 1.00 95.12 189 GLN A CA 1
ATOM 1539 C C . GLN A 1 189 ? -11.518 -8.005 6.694 1.00 95.12 189 GLN A C 1
ATOM 1541 O O . GLN A 1 189 ? -10.516 -8.287 6.042 1.00 95.12 189 GLN A O 1
ATOM 1546 N N . TYR A 1 190 ? -11.972 -6.750 6.769 1.00 97.12 190 TYR A N 1
ATOM 1547 C CA . TYR A 1 190 ? -11.371 -5.648 6.016 1.00 97.12 190 TYR A CA 1
ATOM 1548 C C . TYR A 1 190 ? -9.983 -5.268 6.552 1.00 97.12 190 TYR A C 1
ATOM 1550 O O . TYR A 1 190 ? -9.101 -4.875 5.790 1.00 97.12 190 TYR A O 1
ATOM 1558 N N . ALA A 1 191 ? -9.776 -5.390 7.867 1.00 96.62 191 ALA A N 1
ATOM 1559 C CA . ALA A 1 191 ? -8.484 -5.150 8.502 1.00 96.62 191 ALA A CA 1
ATOM 1560 C C . ALA A 1 191 ? -7.493 -6.287 8.219 1.00 96.62 191 ALA A C 1
ATOM 1562 O O . ALA A 1 191 ? -6.319 -6.032 7.943 1.00 96.62 191 ALA A O 1
ATOM 1563 N N . LYS A 1 192 ? -7.978 -7.532 8.228 1.00 95.44 192 LYS A N 1
ATOM 1564 C CA . LYS A 1 192 ? -7.203 -8.715 7.841 1.00 95.44 192 LYS A CA 1
ATOM 1565 C C . LYS A 1 192 ? -6.772 -8.659 6.380 1.00 95.44 192 LYS A C 1
ATOM 1567 O O . LYS A 1 192 ? -5.622 -8.967 6.101 1.00 95.44 192 LYS A O 1
ATOM 1572 N N . GLU A 1 193 ? -7.630 -8.184 5.478 1.00 96.88 193 GLU A N 1
ATOM 1573 C CA . GLU A 1 193 ? -7.274 -8.027 4.063 1.00 96.88 193 GLU A CA 1
ATOM 1574 C C . GLU A 1 193 ? -6.103 -7.058 3.862 1.00 96.88 193 GLU A C 1
ATOM 1576 O O . GLU A 1 193 ? -5.134 -7.394 3.186 1.00 96.88 193 GLU A O 1
ATOM 1581 N N . ILE A 1 194 ? -6.118 -5.897 4.534 1.00 97.94 194 ILE A N 1
ATOM 1582 C CA . ILE A 1 194 ? -4.966 -4.978 4.539 1.00 97.94 194 ILE A CA 1
ATOM 1583 C C . ILE A 1 194 ? -3.705 -5.689 5.045 1.00 97.94 194 ILE A C 1
ATOM 1585 O O . ILE A 1 194 ? -2.621 -5.494 4.494 1.00 97.94 194 ILE A O 1
ATOM 1589 N N . ALA A 1 195 ? -3.826 -6.510 6.092 1.00 96.38 195 ALA A N 1
ATOM 1590 C CA . ALA A 1 195 ? -2.691 -7.252 6.620 1.00 96.38 195 ALA A CA 1
ATOM 1591 C C . ALA A 1 195 ? -2.141 -8.269 5.604 1.00 96.38 195 ALA A C 1
ATOM 1593 O O . ALA A 1 195 ? -0.927 -8.287 5.384 1.00 96.38 195 ALA A O 1
ATOM 1594 N N . TYR A 1 196 ? -2.995 -9.061 4.947 1.00 95.25 196 TYR A N 1
ATOM 1595 C CA . TYR A 1 196 ? -2.551 -10.009 3.921 1.00 95.25 196 TYR A CA 1
ATOM 1596 C C . TYR A 1 196 ? -1.908 -9.303 2.734 1.00 95.25 196 TYR A C 1
ATOM 1598 O O . TYR A 1 196 ? -0.811 -9.684 2.335 1.00 95.25 196 TYR A O 1
ATOM 1606 N N . GLU A 1 197 ? -2.522 -8.240 2.214 1.00 97.50 197 GLU A N 1
ATOM 1607 C CA . GLU A 1 197 ? -1.943 -7.485 1.106 1.00 97.50 197 GLU A CA 1
ATOM 1608 C C . GLU A 1 197 ? -0.606 -6.830 1.467 1.00 97.50 197 GLU A C 1
ATOM 1610 O O . GLU A 1 197 ? 0.291 -6.771 0.627 1.00 97.50 197 GLU A O 1
ATOM 1615 N N . LEU A 1 198 ? -0.430 -6.354 2.707 1.00 97.69 198 LEU A N 1
ATOM 1616 C CA . LEU A 1 198 ? 0.854 -5.817 3.164 1.00 97.69 198 LEU A CA 1
ATOM 1617 C C . LEU A 1 198 ? 1.930 -6.908 3.140 1.00 97.69 198 LEU A C 1
ATOM 1619 O O . LEU A 1 198 ? 3.027 -6.675 2.625 1.00 97.69 198 LEU A O 1
ATOM 1623 N N . ALA A 1 199 ? 1.620 -8.092 3.679 1.00 94.62 199 ALA A N 1
ATOM 1624 C CA . ALA A 1 199 ? 2.536 -9.232 3.672 1.00 94.62 199 ALA A CA 1
ATOM 1625 C C . ALA A 1 199 ? 2.871 -9.655 2.237 1.00 94.62 199 ALA A C 1
ATOM 1627 O O . ALA A 1 199 ? 4.039 -9.856 1.903 1.00 94.62 199 ALA A O 1
ATOM 1628 N N . ASP A 1 200 ? 1.847 -9.739 1.387 1.00 96.19 200 ASP A N 1
ATOM 1629 C CA . ASP A 1 200 ? 1.964 -10.133 -0.010 1.00 96.19 200 ASP A CA 1
ATOM 1630 C C . ASP A 1 200 ? 2.826 -9.159 -0.809 1.00 96.19 200 ASP A C 1
ATOM 1632 O O . ASP A 1 200 ? 3.759 -9.568 -1.504 1.00 96.19 200 ASP A O 1
ATOM 1636 N N . PHE A 1 201 ? 2.568 -7.859 -0.648 1.00 97.38 201 PHE A N 1
ATOM 1637 C CA . PHE A 1 201 ? 3.335 -6.813 -1.302 1.00 97.38 201 PHE A CA 1
ATOM 1638 C C . PHE A 1 201 ? 4.807 -6.884 -0.902 1.00 97.38 201 PHE A C 1
ATOM 1640 O O . PHE A 1 201 ? 5.674 -6.834 -1.774 1.00 97.38 201 PHE A O 1
ATOM 1647 N N . MET A 1 202 ? 5.099 -7.017 0.396 1.00 95.88 202 MET A N 1
ATOM 1648 C CA . MET A 1 202 ? 6.475 -7.080 0.896 1.00 95.88 202 MET A CA 1
ATOM 1649 C C . MET A 1 202 ? 7.207 -8.351 0.451 1.00 95.88 202 MET A C 1
ATOM 1651 O O . MET A 1 202 ? 8.410 -8.288 0.193 1.00 95.88 202 MET A O 1
ATOM 1655 N N . ALA A 1 203 ? 6.497 -9.474 0.304 1.00 93.56 203 ALA A N 1
ATOM 1656 C CA . ALA A 1 203 ? 7.056 -10.710 -0.236 1.00 93.56 203 ALA A CA 1
ATOM 1657 C C . ALA A 1 203 ? 7.376 -10.596 -1.740 1.00 93.56 203 ALA A C 1
ATOM 1659 O O . ALA A 1 203 ? 8.445 -11.024 -2.173 1.00 93.56 203 ALA A O 1
ATOM 1660 N N . ALA A 1 204 ? 6.484 -9.991 -2.532 1.00 94.81 204 ALA A N 1
ATOM 1661 C CA . ALA A 1 204 ? 6.658 -9.813 -3.979 1.00 94.81 204 ALA A CA 1
ATOM 1662 C C . ALA A 1 204 ? 7.603 -8.667 -4.372 1.00 94.81 204 ALA A C 1
ATOM 1664 O O . ALA A 1 204 ? 8.176 -8.663 -5.466 1.00 94.81 204 ALA A O 1
ATOM 1665 N N . ASN A 1 205 ? 7.733 -7.653 -3.515 1.00 96.50 205 ASN A N 1
ATOM 1666 C CA . ASN A 1 205 ? 8.424 -6.404 -3.824 1.00 96.50 205 ASN A CA 1
ATOM 1667 C C . ASN A 1 205 ? 9.420 -6.026 -2.714 1.00 96.50 205 ASN A C 1
ATOM 1669 O O . ASN A 1 205 ? 9.211 -5.009 -2.038 1.00 96.50 205 ASN A O 1
ATOM 1673 N N . PRO A 1 206 ? 10.524 -6.782 -2.527 1.00 95.88 206 PRO A N 1
ATOM 1674 C CA . PRO A 1 206 ? 11.577 -6.396 -1.590 1.00 95.88 206 PRO A CA 1
ATOM 1675 C C . PRO A 1 206 ? 12.041 -4.951 -1.822 1.00 95.88 206 PRO A C 1
ATOM 1677 O O . PRO A 1 206 ? 12.077 -4.484 -2.961 1.00 95.88 206 PRO A O 1
ATOM 1680 N N . ILE A 1 207 ? 12.415 -4.241 -0.751 1.00 96.44 207 ILE A N 1
ATOM 1681 C CA . ILE A 1 207 ? 12.762 -2.810 -0.814 1.00 96.44 207 ILE A CA 1
A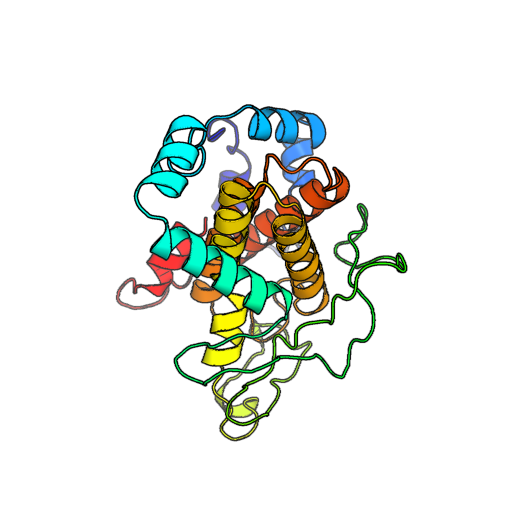TOM 1682 C C . ILE A 1 207 ? 13.796 -2.537 -1.918 1.00 96.44 207 ILE A C 1
ATOM 1684 O O . ILE A 1 207 ? 14.913 -3.053 -1.887 1.00 96.44 207 ILE A O 1
ATOM 1688 N N . GLY A 1 208 ? 13.430 -1.687 -2.880 1.00 96.69 208 GLY A N 1
ATOM 1689 C CA . GLY A 1 208 ? 14.296 -1.285 -3.987 1.00 96.69 208 GLY A CA 1
ATOM 1690 C C . GLY A 1 208 ? 14.467 -2.324 -5.102 1.00 96.69 208 GLY A C 1
ATOM 1691 O O . GLY A 1 208 ? 15.322 -2.111 -5.967 1.00 96.69 208 GLY A O 1
ATOM 1692 N N . ILE A 1 209 ? 13.685 -3.407 -5.105 1.00 97.50 209 ILE A N 1
ATOM 1693 C CA . ILE A 1 209 ? 13.703 -4.473 -6.114 1.00 97.50 209 ILE A CA 1
ATOM 1694 C C . ILE A 1 209 ? 12.342 -4.562 -6.810 1.00 97.50 209 ILE A C 1
ATOM 1696 O O . ILE A 1 209 ? 11.312 -4.729 -6.165 1.00 97.50 209 ILE A O 1
ATOM 1700 N N . GLY A 1 210 ? 12.349 -4.511 -8.139 1.00 97.06 210 GLY A N 1
ATOM 1701 C CA . GLY A 1 210 ? 11.169 -4.610 -8.989 1.00 97.06 210 GLY A CA 1
ATOM 1702 C C . GLY A 1 210 ? 10.615 -3.259 -9.428 1.00 97.06 210 GLY A C 1
ATOM 1703 O O . GLY A 1 210 ? 10.994 -2.196 -8.927 1.00 97.06 210 GLY A O 1
ATOM 1704 N N . ILE A 1 211 ? 9.681 -3.304 -10.381 1.00 97.94 211 ILE A N 1
ATOM 1705 C CA . ILE A 1 211 ? 9.120 -2.104 -11.011 1.00 97.94 211 ILE A CA 1
ATOM 1706 C C . ILE A 1 211 ? 8.409 -1.182 -10.015 1.00 97.94 211 ILE A C 1
ATOM 1708 O O . ILE A 1 211 ? 8.431 0.033 -10.200 1.00 97.94 211 ILE A O 1
ATOM 1712 N N . ASN A 1 212 ? 7.861 -1.716 -8.921 1.00 98.38 212 ASN A N 1
ATOM 1713 C CA . ASN A 1 212 ? 7.108 -0.959 -7.914 1.00 98.38 212 ASN A CA 1
ATOM 1714 C C . ASN A 1 212 ? 7.977 -0.037 -7.030 1.00 98.38 212 ASN A C 1
ATOM 1716 O O . ASN A 1 212 ? 7.454 0.659 -6.154 1.00 98.38 212 ASN A O 1
ATOM 1720 N N . TRP A 1 213 ? 9.290 -0.005 -7.283 1.00 98.25 213 TRP A N 1
ATOM 1721 C CA . TRP A 1 213 ? 10.274 0.884 -6.655 1.00 98.25 213 TRP A CA 1
ATOM 1722 C C . TRP A 1 213 ? 10.940 1.855 -7.638 1.00 98.25 213 TRP A C 1
ATOM 1724 O O . TRP A 1 213 ? 11.837 2.596 -7.255 1.00 98.25 213 TRP A O 1
ATOM 1734 N N . THR A 1 214 ? 10.558 1.841 -8.916 1.00 96.56 214 THR A N 1
ATOM 1735 C CA . THR A 1 214 ? 11.280 2.587 -9.968 1.00 96.56 214 THR A CA 1
ATOM 1736 C C . THR A 1 214 ? 10.826 4.039 -10.128 1.00 96.56 214 THR A C 1
ATOM 1738 O O . THR A 1 214 ? 11.553 4.833 -10.717 1.00 96.56 214 THR A O 1
ATOM 1741 N N . CYS A 1 215 ? 9.675 4.404 -9.557 1.00 96.12 215 CYS A N 1
ATOM 1742 C CA . CYS A 1 215 ? 9.181 5.777 -9.473 1.00 96.12 215 CYS A CA 1
ATOM 1743 C C . CYS A 1 215 ? 8.930 6.134 -8.004 1.00 96.12 215 CYS A C 1
ATOM 1745 O O . CYS A 1 215 ? 8.063 5.539 -7.359 1.00 96.12 215 CYS A O 1
ATOM 1747 N N . THR A 1 216 ? 9.696 7.075 -7.448 1.00 96.81 216 THR A N 1
ATOM 1748 C CA . THR A 1 216 ? 9.621 7.399 -6.014 1.00 96.81 216 THR A CA 1
ATOM 1749 C C . THR A 1 216 ? 8.288 8.052 -5.638 1.00 96.81 216 THR A C 1
ATOM 1751 O O . THR A 1 216 ? 7.789 7.791 -4.545 1.00 96.81 216 THR A O 1
ATOM 1754 N N . MET A 1 217 ? 7.659 8.802 -6.546 1.00 96.75 217 MET A N 1
ATOM 1755 C CA . MET A 1 217 ? 6.302 9.331 -6.396 1.00 96.75 217 MET A CA 1
ATOM 1756 C C . MET A 1 217 ? 5.314 8.210 -6.058 1.00 96.75 217 MET A C 1
ATOM 1758 O O . MET A 1 217 ? 4.538 8.331 -5.111 1.00 96.75 217 MET A O 1
ATOM 1762 N N . ASP A 1 218 ? 5.360 7.100 -6.797 1.00 97.94 218 ASP A N 1
ATOM 1763 C CA . ASP A 1 218 ? 4.492 5.944 -6.569 1.00 97.94 218 ASP A CA 1
ATOM 1764 C C . ASP A 1 218 ? 4.787 5.261 -5.224 1.00 97.94 218 ASP A C 1
ATOM 1766 O O . ASP A 1 218 ? 3.858 4.862 -4.519 1.00 97.94 218 ASP A O 1
ATOM 1770 N N . VAL A 1 219 ? 6.062 5.195 -4.814 1.00 98.56 219 VAL A N 1
ATOM 1771 C CA . VAL A 1 219 ? 6.458 4.700 -3.480 1.00 98.56 219 VAL A CA 1
ATOM 1772 C C . VAL A 1 219 ? 5.905 5.595 -2.367 1.00 98.56 219 VAL A C 1
ATOM 1774 O O . VAL A 1 219 ? 5.415 5.092 -1.356 1.00 98.56 219 VAL A O 1
ATOM 1777 N N . ALA A 1 220 ? 5.953 6.914 -2.549 1.00 98.31 220 ALA A N 1
ATOM 1778 C CA . ALA A 1 220 ? 5.464 7.886 -1.580 1.00 98.31 220 ALA A CA 1
ATOM 1779 C C . ALA A 1 220 ? 3.936 7.869 -1.454 1.00 98.31 220 ALA A C 1
ATOM 1781 O O . ALA A 1 220 ? 3.406 7.884 -0.343 1.00 98.31 220 ALA A O 1
ATOM 1782 N N . LEU A 1 221 ? 3.223 7.748 -2.577 1.00 98.25 221 LEU A N 1
ATOM 1783 C CA . LEU A 1 221 ? 1.772 7.558 -2.581 1.00 98.25 221 LEU A CA 1
ATOM 1784 C C . LEU A 1 221 ? 1.375 6.243 -1.894 1.00 98.25 221 LEU A C 1
ATOM 1786 O O . LEU A 1 221 ? 0.440 6.241 -1.095 1.00 98.25 221 LEU A O 1
ATOM 1790 N N . ARG A 1 222 ? 2.113 5.149 -2.135 1.00 98.56 222 ARG A N 1
ATOM 1791 C CA . ARG A 1 222 ? 1.925 3.885 -1.405 1.00 98.56 222 ARG A CA 1
ATOM 1792 C C . ARG A 1 222 ? 2.112 4.073 0.099 1.00 98.56 222 ARG A C 1
ATOM 1794 O O . ARG A 1 222 ? 1.230 3.693 0.862 1.00 98.56 222 ARG A O 1
ATOM 1801 N N . ALA A 1 223 ? 3.212 4.697 0.524 1.00 98.44 223 ALA A N 1
ATOM 1802 C CA . ALA A 1 223 ? 3.497 4.941 1.938 1.00 98.44 223 ALA A CA 1
ATOM 1803 C C . ALA A 1 223 ? 2.387 5.762 2.623 1.00 98.44 223 ALA A C 1
ATOM 1805 O O . ALA A 1 223 ? 1.948 5.411 3.720 1.00 98.44 223 ALA A O 1
ATOM 1806 N N . LEU A 1 224 ? 1.872 6.801 1.957 1.00 97.75 224 LEU A N 1
ATOM 1807 C CA . LEU A 1 224 ? 0.741 7.589 2.450 1.00 97.75 224 LEU A CA 1
ATOM 1808 C C . LEU A 1 224 ? -0.519 6.729 2.635 1.00 97.75 224 LEU A C 1
ATOM 1810 O O . LEU A 1 224 ? -1.138 6.762 3.701 1.00 97.75 224 LEU A O 1
ATOM 1814 N N . ASN A 1 225 ? -0.898 5.946 1.622 1.00 98.12 225 ASN A N 1
ATOM 1815 C CA . ASN A 1 225 ? -2.089 5.097 1.693 1.00 98.12 225 ASN A CA 1
ATOM 1816 C C . ASN A 1 225 ? -1.947 3.991 2.743 1.00 98.12 225 ASN A C 1
ATOM 1818 O O . ASN A 1 225 ? -2.908 3.700 3.453 1.00 98.12 225 ASN A O 1
ATOM 1822 N N . TRP A 1 226 ? -0.745 3.434 2.908 1.00 97.88 226 TRP A N 1
ATOM 1823 C CA . TRP A 1 226 ? -0.438 2.484 3.976 1.00 97.88 226 TRP A CA 1
ATOM 1824 C C . TRP A 1 226 ? -0.617 3.120 5.350 1.00 97.88 226 TRP A C 1
ATOM 1826 O O . TRP A 1 226 ? -1.300 2.558 6.202 1.00 97.88 226 TRP A O 1
ATOM 1836 N N . ALA A 1 227 ? -0.066 4.318 5.562 1.00 96.06 227 ALA A N 1
ATOM 1837 C CA . ALA A 1 227 ? -0.216 5.039 6.820 1.00 96.06 227 ALA A CA 1
ATOM 1838 C C . ALA A 1 227 ? -1.692 5.319 7.153 1.00 96.06 227 ALA A C 1
ATOM 1840 O O . ALA A 1 227 ? -2.105 5.133 8.298 1.00 96.06 227 ALA A O 1
ATOM 1841 N N . LEU A 1 228 ? -2.494 5.723 6.161 1.00 96.06 228 LEU A N 1
ATOM 1842 C CA . LEU A 1 228 ? -3.931 5.956 6.328 1.00 96.06 228 LEU A CA 1
ATOM 1843 C C . LEU A 1 228 ? -4.704 4.661 6.607 1.00 96.06 228 LEU A C 1
ATOM 1845 O O . LEU A 1 228 ? -5.491 4.624 7.552 1.00 96.06 228 LEU A O 1
ATOM 1849 N N . GLY A 1 229 ? -4.467 3.601 5.830 1.00 97.12 229 GLY A N 1
ATOM 1850 C CA . GLY A 1 229 ? -5.112 2.297 6.007 1.00 97.12 229 GLY A CA 1
ATOM 1851 C C . GLY A 1 229 ? -4.828 1.700 7.386 1.00 97.12 229 GLY A C 1
ATOM 1852 O O . GLY A 1 229 ? -5.759 1.371 8.120 1.00 97.12 229 GLY A O 1
ATOM 1853 N N . LEU A 1 230 ? -3.554 1.672 7.791 1.00 95.94 230 LEU A N 1
ATOM 1854 C CA . LEU A 1 230 ? -3.126 1.207 9.114 1.00 95.94 230 LEU A CA 1
ATOM 1855 C C . LEU A 1 230 ? -3.752 2.032 10.245 1.00 95.94 230 LEU A C 1
ATOM 1857 O O . LEU A 1 230 ? -4.177 1.480 11.257 1.00 95.94 230 LEU A O 1
ATOM 1861 N N . ALA A 1 231 ? -3.845 3.353 10.081 1.00 94.56 231 ALA A N 1
ATOM 1862 C CA . ALA A 1 231 ? -4.471 4.210 11.078 1.00 94.56 231 ALA A CA 1
ATOM 1863 C C . ALA A 1 231 ? -5.992 3.980 11.173 1.00 94.56 231 ALA A C 1
ATOM 1865 O O . ALA A 1 231 ? -6.554 4.044 12.267 1.00 94.56 231 ALA A O 1
ATOM 1866 N N . LEU A 1 232 ? -6.665 3.675 10.059 1.00 95.44 232 LEU A N 1
ATOM 1867 C CA . LEU A 1 232 ? -8.095 3.360 10.051 1.00 95.44 232 LEU A CA 1
ATOM 1868 C C . LEU A 1 232 ? -8.402 2.038 10.760 1.00 95.44 232 LEU A C 1
ATOM 1870 O O . LEU A 1 232 ? -9.414 1.972 11.451 1.00 95.44 232 LEU A O 1
ATOM 1874 N N . ILE A 1 233 ? -7.533 1.030 10.651 1.00 95.12 233 ILE A N 1
ATOM 1875 C CA . ILE A 1 233 ? -7.745 -0.300 11.254 1.00 95.12 233 ILE A CA 1
ATOM 1876 C C . ILE A 1 233 ? -7.097 -0.479 12.628 1.00 95.12 233 ILE A C 1
ATOM 1878 O O . ILE A 1 233 ? -7.107 -1.570 13.189 1.00 95.12 233 ILE A O 1
ATOM 1882 N N . ARG A 1 234 ? -6.539 0.590 13.201 1.00 92.50 234 ARG A N 1
ATOM 1883 C 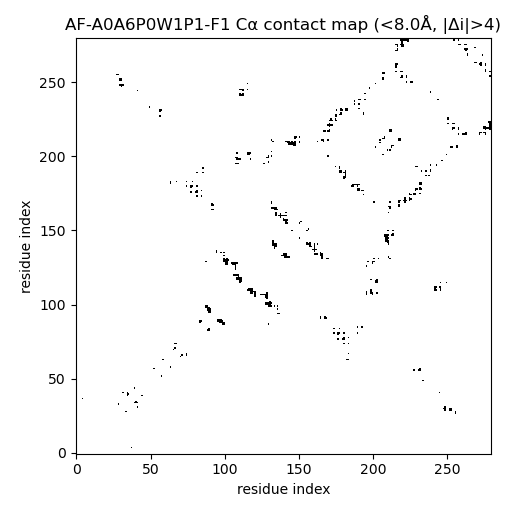CA . ARG A 1 234 ? -5.753 0.538 14.441 1.00 92.50 234 ARG A CA 1
ATOM 1884 C C . ARG A 1 234 ? -6.487 -0.027 15.659 1.00 92.50 234 ARG A C 1
ATOM 1886 O O . ARG A 1 234 ? -5.832 -0.473 16.592 1.00 92.50 234 ARG A O 1
ATOM 1893 N N . SER A 1 235 ? -7.819 0.014 15.671 1.00 91.12 235 SER A N 1
ATOM 1894 C CA . SER A 1 235 ? -8.654 -0.551 16.739 1.00 91.12 235 SER A CA 1
ATOM 1895 C C . SER A 1 235 ? -8.939 -2.047 16.576 1.00 91.12 235 SER A C 1
ATOM 1897 O O . SER A 1 235 ? -9.638 -2.609 17.410 1.00 91.12 235 SER A O 1
ATOM 1899 N N . CYS A 1 236 ? -8.455 -2.685 15.508 1.00 92.69 236 CYS A N 1
ATOM 1900 C CA . CYS A 1 236 ? -8.680 -4.103 15.259 1.00 92.69 236 CYS A CA 1
ATOM 1901 C C . CYS A 1 236 ? -7.826 -4.947 16.212 1.00 92.69 236 CYS A C 1
ATOM 1903 O O . CYS A 1 236 ? -6.596 -4.940 16.133 1.00 92.69 236 CYS A O 1
ATOM 1905 N N . GLU A 1 237 ? -8.486 -5.672 17.115 1.00 90.81 237 GLU A N 1
ATOM 1906 C CA . GLU A 1 237 ? -7.830 -6.476 18.154 1.00 90.81 237 GLU A CA 1
ATOM 1907 C C . GLU A 1 237 ? -7.378 -7.855 17.653 1.00 90.81 237 GLU A C 1
ATOM 1909 O O . GLU A 1 237 ? -6.565 -8.509 18.304 1.00 90.81 237 GLU A O 1
ATOM 1914 N N . THR A 1 238 ? -7.873 -8.310 16.495 1.00 90.75 238 THR A N 1
ATOM 1915 C CA . THR A 1 238 ? -7.490 -9.615 15.932 1.00 90.75 238 THR A CA 1
ATOM 1916 C C . THR A 1 238 ? -6.140 -9.602 15.218 1.00 90.75 238 THR A C 1
ATOM 1918 O O . THR A 1 238 ? -5.582 -10.670 14.959 1.00 90.75 238 THR A O 1
ATOM 1921 N N . LEU A 1 239 ? -5.580 -8.423 14.931 1.00 91.12 239 LEU A N 1
ATOM 1922 C CA . LEU A 1 239 ? -4.244 -8.287 14.355 1.00 91.12 239 LEU A CA 1
ATOM 1923 C C . LEU A 1 239 ? -3.170 -8.401 15.443 1.00 91.12 239 LEU A C 1
ATOM 1925 O O . LEU A 1 239 ? -3.202 -7.695 16.452 1.00 91.12 239 LEU A O 1
ATOM 1929 N N . SER A 1 240 ? -2.193 -9.283 15.228 1.00 89.06 240 SER A N 1
ATOM 1930 C CA . SER A 1 240 ? -1.154 -9.568 16.219 1.00 89.06 240 SER A CA 1
ATOM 1931 C C . SER A 1 240 ? -0.183 -8.390 16.420 1.00 89.06 240 SER A C 1
ATOM 1933 O O . SER A 1 240 ? 0.025 -7.580 15.512 1.00 89.06 240 SER A O 1
ATOM 1935 N N . PRO A 1 241 ? 0.494 -8.295 17.579 1.00 86.94 241 PRO A N 1
ATOM 1936 C CA . PRO A 1 241 ? 1.588 -7.338 17.768 1.00 86.94 241 PRO A CA 1
ATOM 1937 C C . PRO A 1 241 ? 2.700 -7.459 16.710 1.00 86.94 241 PRO A C 1
ATOM 1939 O O . PRO A 1 241 ? 3.229 -6.442 16.259 1.00 86.94 241 PRO A O 1
ATOM 1942 N N . ASP A 1 242 ? 2.998 -8.683 16.261 1.00 87.38 242 ASP A N 1
ATOM 1943 C CA . ASP A 1 242 ? 4.011 -8.963 15.234 1.00 87.38 242 ASP A CA 1
ATOM 1944 C C . ASP A 1 242 ? 3.633 -8.376 13.867 1.00 87.38 242 ASP A C 1
ATOM 1946 O O . ASP A 1 242 ? 4.500 -7.872 13.143 1.00 87.38 242 ASP A O 1
ATOM 1950 N N . PHE A 1 243 ? 2.336 -8.384 13.524 1.00 92.75 243 PHE A N 1
ATOM 1951 C CA . PHE A 1 243 ? 1.833 -7.686 12.341 1.00 92.75 243 PHE A CA 1
ATOM 1952 C C . PHE A 1 243 ? 2.165 -6.196 12.424 1.00 92.75 243 PHE A C 1
ATOM 1954 O O . PHE A 1 243 ? 2.775 -5.651 11.506 1.00 92.75 243 PHE A O 1
ATOM 1961 N N . TRP A 1 244 ? 1.813 -5.540 13.533 1.00 93.50 244 TRP A N 1
ATOM 1962 C CA . TRP A 1 244 ? 2.043 -4.105 13.700 1.00 93.50 244 TRP A CA 1
ATOM 1963 C C . TRP A 1 244 ? 3.529 -3.757 13.636 1.00 93.50 244 TRP A C 1
ATOM 1965 O O . TRP A 1 244 ? 3.905 -2.776 12.989 1.00 93.50 244 TRP A O 1
ATOM 1975 N N . GLN A 1 245 ? 4.389 -4.573 14.249 1.00 92.56 245 GLN A N 1
ATOM 1976 C CA . GLN A 1 245 ? 5.837 -4.394 14.165 1.00 92.56 245 GLN A CA 1
ATOM 1977 C C . GLN A 1 245 ? 6.346 -4.499 12.731 1.00 92.56 245 GLN A C 1
ATOM 1979 O O . GLN A 1 245 ? 7.111 -3.637 12.285 1.00 92.56 245 GLN A O 1
ATOM 1984 N N . SER A 1 246 ? 5.878 -5.497 11.987 1.00 92.00 246 SER A N 1
ATOM 1985 C CA . SER A 1 246 ? 6.245 -5.698 10.586 1.00 92.00 246 SER A CA 1
ATOM 1986 C C . SER A 1 246 ? 5.742 -4.558 9.699 1.00 92.00 246 SER A C 1
ATOM 1988 O O . SER A 1 246 ? 6.513 -3.995 8.923 1.00 92.00 246 SER A O 1
ATOM 1990 N N . ALA A 1 247 ? 4.482 -4.149 9.865 1.00 95.62 247 ALA A N 1
ATOM 1991 C CA . ALA A 1 247 ? 3.853 -3.076 9.103 1.00 95.62 247 ALA A CA 1
ATOM 1992 C C . ALA A 1 247 ? 4.578 -1.734 9.291 1.00 95.62 247 ALA A C 1
ATOM 1994 O O . ALA A 1 247 ? 4.921 -1.066 8.313 1.00 95.62 247 ALA A O 1
ATOM 1995 N N . TYR A 1 248 ? 4.882 -1.348 10.535 1.00 95.25 248 TYR A N 1
ATOM 1996 C CA . TYR A 1 248 ? 5.610 -0.105 10.798 1.00 95.25 248 TYR A CA 1
ATOM 1997 C C . TYR A 1 248 ? 7.078 -0.173 10.380 1.00 95.25 248 TYR A C 1
ATOM 1999 O O . TYR A 1 248 ? 7.620 0.835 9.927 1.00 95.25 248 TYR A O 1
ATOM 2007 N N . SER A 1 249 ? 7.717 -1.342 10.472 1.00 94.56 249 SER A N 1
ATOM 2008 C CA . SER A 1 249 ? 9.079 -1.537 9.961 1.00 94.56 249 SER A CA 1
ATOM 2009 C C . SER A 1 249 ? 9.126 -1.403 8.439 1.00 94.56 249 SER A C 1
ATOM 2011 O O . SER A 1 249 ? 10.007 -0.726 7.907 1.00 94.56 249 SER A O 1
ATOM 2013 N N . ALA A 1 250 ? 8.146 -1.975 7.735 1.00 96.38 250 ALA A N 1
ATOM 2014 C CA . ALA A 1 250 ? 8.006 -1.834 6.292 1.00 96.38 250 ALA A CA 1
ATOM 2015 C C . ALA A 1 250 ? 7.744 -0.374 5.893 1.00 96.38 250 ALA A C 1
ATOM 2017 O O . ALA A 1 250 ? 8.406 0.137 4.989 1.00 96.38 250 ALA A O 1
ATOM 2018 N N . LEU A 1 251 ? 6.849 0.332 6.593 1.00 96.56 251 LEU A N 1
ATOM 2019 C CA . LEU A 1 251 ? 6.575 1.750 6.343 1.00 96.56 251 LEU A CA 1
ATOM 2020 C C . LEU A 1 251 ? 7.811 2.632 6.601 1.00 96.56 251 LEU A C 1
ATOM 2022 O O . LEU A 1 251 ? 8.106 3.533 5.819 1.00 96.56 251 LEU A O 1
ATOM 2026 N N . PHE A 1 252 ? 8.585 2.339 7.650 1.00 96.00 252 PHE A N 1
ATOM 2027 C CA . PHE A 1 252 ? 9.857 3.016 7.906 1.00 96.00 252 PHE A CA 1
ATOM 2028 C C . PHE A 1 252 ? 10.853 2.786 6.762 1.00 96.00 252 PHE A C 1
ATOM 2030 O O . PHE A 1 252 ? 11.468 3.736 6.279 1.00 96.00 252 PHE A O 1
ATOM 2037 N N . ALA A 1 253 ? 10.975 1.548 6.273 1.00 96.31 253 ALA A N 1
ATOM 2038 C CA . ALA A 1 253 ? 11.838 1.224 5.140 1.00 96.31 253 ALA A CA 1
ATOM 2039 C C . ALA A 1 253 ? 11.409 1.938 3.842 1.00 96.31 253 ALA A C 1
ATOM 2041 O O . ALA A 1 253 ? 12.272 2.377 3.080 1.00 96.31 253 ALA A O 1
ATOM 2042 N N . HIS A 1 254 ? 10.102 2.134 3.619 1.00 97.75 254 HIS A N 1
ATOM 2043 C CA . HIS A 1 254 ? 9.598 2.980 2.530 1.00 97.75 254 HIS A CA 1
ATOM 2044 C C . HIS A 1 254 ? 10.066 4.433 2.687 1.00 97.75 254 HIS A C 1
ATOM 2046 O O . HIS A 1 254 ? 10.582 5.006 1.730 1.00 97.75 254 HIS A O 1
ATOM 2052 N N . GLY A 1 255 ? 9.966 5.013 3.887 1.00 97.19 255 GLY A N 1
ATOM 2053 C CA . GLY A 1 255 ? 10.461 6.368 4.162 1.00 97.19 255 GLY A CA 1
ATOM 2054 C C . GLY A 1 255 ? 11.966 6.515 3.910 1.00 97.19 255 GLY A C 1
ATOM 2055 O O . GLY A 1 255 ? 12.405 7.459 3.254 1.00 97.19 255 GLY A O 1
ATOM 2056 N N . VAL A 1 256 ? 12.765 5.534 4.345 1.00 96.69 256 VAL A N 1
ATOM 2057 C CA . VAL A 1 256 ? 14.210 5.486 4.058 1.00 96.69 256 VAL A CA 1
ATOM 2058 C C . VAL A 1 256 ? 14.474 5.395 2.554 1.00 96.69 256 VAL A C 1
ATOM 2060 O O . VAL A 1 256 ? 15.373 6.069 2.051 1.00 96.69 256 VAL A O 1
ATOM 2063 N N . PHE A 1 257 ? 13.697 4.600 1.816 1.00 97.38 257 PHE A N 1
ATOM 2064 C CA . PHE A 1 257 ? 13.809 4.532 0.361 1.00 97.38 257 PHE A CA 1
ATOM 2065 C C . PHE A 1 257 ? 13.503 5.886 -0.293 1.00 97.38 257 PHE A C 1
ATOM 2067 O O . PHE A 1 257 ? 14.305 6.358 -1.097 1.00 97.38 257 PHE A O 1
ATOM 2074 N N . ILE A 1 258 ? 12.381 6.523 0.063 1.00 97.62 258 ILE A N 1
ATOM 2075 C CA . ILE A 1 258 ? 11.939 7.799 -0.521 1.00 97.62 258 ILE A CA 1
ATOM 2076 C C . ILE A 1 258 ? 12.989 8.884 -0.293 1.00 97.62 258 ILE A C 1
ATOM 2078 O O . ILE A 1 258 ? 13.394 9.563 -1.236 1.00 97.62 258 ILE A O 1
ATOM 2082 N N . TYR A 1 259 ? 13.479 9.002 0.943 1.00 95.38 259 TYR A N 1
ATOM 2083 C CA . TYR A 1 259 ? 14.489 9.988 1.313 1.00 95.38 259 TYR A CA 1
ATOM 2084 C C . TYR A 1 259 ? 15.780 9.847 0.489 1.00 95.38 259 TYR A C 1
ATOM 2086 O O . TYR A 1 259 ? 16.379 10.841 0.087 1.00 95.38 259 TYR A O 1
ATOM 2094 N N . ASN A 1 260 ? 16.201 8.613 0.197 1.00 94.75 260 ASN A N 1
ATOM 2095 C CA . ASN A 1 260 ? 17.419 8.340 -0.572 1.00 94.75 260 ASN A CA 1
ATOM 2096 C C . ASN A 1 260 ? 17.234 8.427 -2.098 1.00 94.75 260 ASN A C 1
ATOM 2098 O O . ASN A 1 260 ? 18.215 8.301 -2.830 1.00 94.75 260 ASN A O 1
ATOM 2102 N N . ASN A 1 261 ? 16.005 8.615 -2.587 1.00 94.44 261 ASN A N 1
ATOM 2103 C CA . ASN A 1 261 ? 15.680 8.628 -4.016 1.00 94.44 261 ASN A CA 1
ATOM 2104 C C . ASN A 1 261 ? 14.731 9.788 -4.366 1.00 94.44 261 ASN A C 1
ATOM 2106 O O . ASN A 1 261 ? 13.785 9.618 -5.138 1.00 94.44 261 ASN A O 1
ATOM 2110 N N . LEU A 1 262 ? 14.954 10.968 -3.777 1.00 93.94 262 LEU A N 1
ATOM 2111 C CA . LEU A 1 262 ? 14.143 12.155 -4.046 1.00 93.94 262 LEU A CA 1
ATOM 2112 C C . LEU A 1 262 ? 14.182 12.537 -5.533 1.00 93.94 262 LEU A C 1
ATOM 2114 O O . LEU A 1 262 ? 15.241 12.664 -6.140 1.00 93.94 262 LEU A O 1
ATOM 2118 N N . GLU A 1 263 ? 13.008 12.784 -6.107 1.00 89.38 263 GLU A N 1
ATOM 2119 C CA . GLU A 1 263 ? 12.840 13.203 -7.500 1.00 89.38 263 GLU A CA 1
ATOM 2120 C C . GLU A 1 263 ? 12.939 14.732 -7.629 1.00 89.38 263 GLU A C 1
ATOM 2122 O O . GLU A 1 263 ? 12.024 15.404 -8.099 1.00 89.38 263 GLU A O 1
ATOM 2127 N N . ASN A 1 264 ? 14.052 15.296 -7.157 1.00 83.62 264 ASN A N 1
ATOM 2128 C CA . ASN A 1 264 ? 14.297 16.741 -7.040 1.00 83.62 264 ASN A CA 1
ATOM 2129 C C . ASN A 1 264 ? 15.250 17.312 -8.106 1.00 83.62 264 ASN A C 1
ATOM 2131 O O . ASN A 1 264 ? 15.580 18.492 -8.054 1.00 83.62 264 ASN A O 1
ATOM 2135 N N . ASN A 1 265 ? 15.685 16.488 -9.061 1.00 75.56 265 ASN A N 1
ATOM 2136 C CA . ASN A 1 265 ? 16.686 16.858 -10.068 1.00 75.56 265 ASN A CA 1
ATOM 2137 C C . ASN A 1 265 ? 16.089 17.488 -11.341 1.00 75.56 265 ASN A C 1
ATOM 2139 O O . ASN A 1 265 ? 16.813 17.734 -12.303 1.00 75.56 265 ASN A O 1
ATOM 2143 N N . TYR A 1 266 ? 14.777 17.721 -11.379 1.00 66.88 266 TYR A N 1
ATOM 2144 C CA . TYR A 1 266 ? 14.120 18.401 -12.495 1.00 66.88 266 TYR A CA 1
ATOM 2145 C C . TYR A 1 266 ? 14.321 19.924 -12.393 1.00 66.88 266 TYR A C 1
ATOM 2147 O O . TYR A 1 266 ? 14.304 20.472 -11.293 1.00 66.88 266 TYR A O 1
ATOM 2155 N N . GLU A 1 267 ? 14.459 20.621 -13.531 1.00 56.09 267 GLU A N 1
ATOM 2156 C CA . GLU A 1 267 ? 14.652 22.090 -13.591 1.00 56.09 267 GLU A CA 1
ATOM 2157 C C . GLU A 1 267 ? 13.541 22.881 -12.872 1.00 56.09 267 GLU A C 1
ATOM 2159 O O . GLU A 1 267 ? 13.746 24.011 -12.432 1.00 56.09 267 GLU A O 1
ATOM 2164 N N . VAL A 1 268 ? 12.367 22.263 -12.716 1.00 59.00 268 VAL A N 1
ATOM 2165 C CA . VAL A 1 268 ? 11.252 22.727 -11.892 1.00 59.00 268 VAL A CA 1
ATOM 2166 C C . VAL A 1 268 ? 10.843 21.573 -10.983 1.00 59.00 268 VAL A C 1
ATOM 2168 O O . VAL A 1 268 ? 10.639 20.456 -11.461 1.00 59.00 268 VAL A O 1
ATOM 2171 N N . THR A 1 269 ? 10.679 21.830 -9.683 1.00 63.09 269 THR A N 1
ATOM 2172 C CA . THR A 1 269 ? 10.109 20.847 -8.749 1.00 63.09 269 THR A CA 1
ATOM 2173 C C . THR A 1 269 ? 8.710 20.450 -9.226 1.00 63.09 269 THR A C 1
ATOM 2175 O O . THR A 1 269 ? 7.775 21.250 -9.145 1.00 63.09 269 THR A O 1
ATOM 2178 N N . SER A 1 270 ? 8.574 19.239 -9.767 1.00 81.12 270 SER A N 1
ATOM 2179 C CA . SER A 1 270 ? 7.313 18.716 -10.295 1.00 81.12 270 SER A CA 1
ATOM 2180 C C . SER A 1 270 ? 6.426 18.168 -9.170 1.00 81.12 270 SER A C 1
ATOM 2182 O O . SER A 1 270 ? 6.821 18.107 -8.001 1.00 81.12 270 SER A O 1
ATOM 2184 N N . ASN A 1 271 ? 5.216 17.730 -9.522 1.00 88.12 271 ASN A N 1
ATOM 2185 C CA . ASN A 1 271 ? 4.349 16.962 -8.627 1.00 88.12 271 ASN A CA 1
ATOM 2186 C C . ASN A 1 271 ? 5.038 15.711 -8.051 1.00 88.12 271 ASN A C 1
ATOM 2188 O O . ASN A 1 271 ? 4.684 15.321 -6.946 1.00 88.12 271 ASN A O 1
ATOM 2192 N N . HIS A 1 272 ? 6.049 15.146 -8.726 1.00 92.25 272 HIS A N 1
ATOM 2193 C CA . HIS A 1 272 ? 6.834 14.031 -8.191 1.00 92.25 272 HIS A CA 1
ATOM 2194 C C . HIS A 1 272 ? 7.517 14.430 -6.881 1.00 92.25 272 HIS A C 1
ATOM 2196 O O . HIS A 1 272 ? 7.249 13.838 -5.843 1.00 92.25 272 HIS A O 1
ATOM 2202 N N . PHE A 1 273 ? 8.321 15.501 -6.881 1.00 92.38 273 PHE A N 1
ATOM 2203 C CA . PHE A 1 273 ? 9.014 15.928 -5.664 1.00 92.38 273 PHE A CA 1
ATOM 2204 C C . PHE A 1 273 ? 8.043 16.244 -4.519 1.00 92.38 273 PHE A C 1
ATOM 2206 O O . PHE A 1 273 ? 8.277 15.837 -3.381 1.00 92.38 273 PHE A O 1
ATOM 2213 N N . LEU A 1 274 ? 6.935 16.930 -4.819 1.00 93.06 274 LEU A N 1
ATOM 2214 C CA . LEU A 1 274 ? 5.904 17.222 -3.822 1.00 93.06 274 LEU A CA 1
ATOM 2215 C C . LEU A 1 274 ? 5.321 15.937 -3.222 1.00 93.06 274 LEU A C 1
ATOM 2217 O O . LEU A 1 274 ? 5.205 15.834 -2.003 1.00 93.06 274 LEU A O 1
ATOM 2221 N N . SER A 1 275 ? 4.986 14.951 -4.053 1.00 94.25 275 SER A N 1
ATOM 2222 C CA . SER A 1 275 ? 4.507 13.650 -3.588 1.00 94.25 275 SER A CA 1
ATOM 2223 C C . SER A 1 275 ? 5.535 12.935 -2.716 1.00 94.25 275 SER A C 1
ATOM 2225 O O . SER A 1 275 ? 5.151 12.393 -1.682 1.00 94.25 275 SER A O 1
ATOM 2227 N N . ASN A 1 276 ? 6.826 12.990 -3.061 1.00 95.00 276 ASN A N 1
ATOM 2228 C CA . ASN A 1 276 ? 7.891 12.405 -2.241 1.00 95.00 276 ASN A CA 1
ATOM 2229 C C . ASN A 1 276 ? 7.909 13.019 -0.838 1.00 95.00 276 ASN A C 1
ATOM 2231 O O . ASN A 1 276 ? 8.010 12.290 0.142 1.00 95.00 276 ASN A O 1
ATOM 2235 N N . VAL A 1 277 ? 7.773 14.346 -0.740 1.00 94.56 277 VAL A N 1
ATOM 2236 C CA . VAL A 1 277 ? 7.715 15.054 0.548 1.00 94.56 277 VAL A CA 1
ATOM 2237 C C . VAL A 1 277 ? 6.452 14.697 1.331 1.00 94.56 277 VAL A C 1
ATOM 2239 O O . VAL A 1 277 ? 6.531 14.533 2.539 1.00 94.56 277 VAL A O 1
ATOM 2242 N N . VAL A 1 278 ? 5.299 14.556 0.672 1.00 92.62 278 VAL A N 1
ATOM 2243 C CA . VAL A 1 278 ? 4.039 14.166 1.334 1.00 92.62 278 VAL A CA 1
ATOM 2244 C C . VAL A 1 278 ? 4.096 12.742 1.902 1.00 92.62 278 VAL A C 1
ATOM 2246 O O . VAL A 1 278 ? 3.440 12.464 2.903 1.00 92.62 278 VAL A O 1
ATOM 2249 N N . GLY A 1 279 ? 4.852 11.839 1.274 1.00 91.44 279 GLY A N 1
ATOM 2250 C CA . GLY A 1 279 ? 5.029 10.466 1.758 1.00 91.44 279 GLY A CA 1
ATOM 2251 C C . GLY A 1 279 ? 6.018 10.303 2.921 1.00 91.44 279 GLY A C 1
ATOM 2252 O O . GLY A 1 279 ? 6.101 9.199 3.460 1.00 91.44 279 GLY A O 1
ATOM 2253 N N . LEU A 1 280 ? 6.767 11.354 3.286 1.00 92.25 280 LEU A N 1
ATOM 2254 C CA . LEU A 1 280 ? 7.712 11.388 4.416 1.00 92.25 280 LEU A CA 1
ATOM 2255 C C . LEU A 1 280 ? 7.066 11.979 5.678 1.00 92.25 280 LEU A C 1
ATOM 2257 O O . LEU A 1 280 ? 7.303 11.408 6.768 1.00 92.25 280 LEU A O 1
#

Solvent-accessible surface area (backbone atoms only — not comparable to full-atom values): 16302 Å² total; per-residue (Å²): 131,84,68,90,73,55,68,57,65,60,55,70,60,69,60,80,81,65,95,77,80,94,65,76,86,76,75,78,84,46,56,65,59,53,27,62,73,73,72,45,54,69,67,60,54,47,53,54,56,70,74,51,87,47,87,96,59,70,72,49,72,68,54,50,53,46,43,62,70,77,38,46,69,61,51,52,50,41,39,56,50,28,56,32,48,76,69,46,45,44,65,61,95,80,67,49,84,45,64,52,68,28,90,90,46,91,63,55,54,34,83,34,86,89,42,91,49,63,48,87,78,75,98,81,69,93,62,73,38,66,32,70,41,39,14,84,80,74,70,36,59,52,71,73,81,42,43,25,92,73,65,45,72,90,80,60,49,48,85,86,43,53,68,63,52,21,42,57,60,62,18,38,61,62,33,44,42,19,18,48,30,21,66,73,66,72,45,61,66,36,46,49,46,52,52,41,52,52,35,35,46,42,65,78,40,46,90,55,27,15,72,75,44,58,44,41,36,50,42,16,46,19,40,41,24,48,54,50,17,52,57,41,37,64,82,54,80,88,61,52,71,53,48,54,54,49,52,53,36,50,49,44,48,47,39,56,50,38,70,77,46,64,57,64,86,49,102,57,79,45,72,46,30,54,36,36,59,72,28,98

Foldseek 3Di:
DVPVPCPVVVVVPVPVPDDDDDDPPDDQDFPVNSCVVVVHDPVRVLVVVLPDDDPPQPDDPVNLVVCVVPVVVVLVVLLVLLVCVLVQFDQPPNLDTDHQADPVDAAQFAFDLPDLGGDDDDPDDPDGFGLLQAQRNVRDGFDWFAQLVRDDCVPRPDDPRDLVRSLRVLLLLCLLSLLSNCSNPVDCSSVVSLLRNLRSCSNRAPQRTDSNLNQLLSLLSSLVSLVSSCSSCVPPPPDDPSSVSSSVRVSVSSLSSLVVDAPCPDPDCDVSNVSSVNSD

Radius of gyration: 19.71 Å; Cα contacts (8 Å, |Δi|>4): 352; chains: 1; bounding box: 65×46×50 Å

Sequence (280 aa):
MVLGKLRSWLKYFAKGNEESKVDAPVSLPTLENEQQQIGCSFTEWYNQRQSSNWLYVDVSPAVIKHLRSHFQELVSQTITTADKIIAHKFNLLGSGDYIPLDPDRSETPHFSPNTLQPSSPHPSDSYHPIDWYLDPITKLRFPQGIPHKQWNLLEMRPGSADIKLPWELARCQHWVTLGQAYRLTEDDQYAKEIAYELADFMAANPIGIGINWTCTMDVALRALNWALGLALIRSCETLSPDFWQSAYSALFAHGVFIYNNLENNYEVTSNHFLSNVVGL

Secondary structure (DSSP, 8-state):
--GGG-TTHHHHHTTTT---------PPP-HHHHHHHHT--HHHHHHHHHTS--TTT---HHHHHHHHHH-HHHHHHHHHHHHHHHTT-B--TT--SB--B-TT--SPP--BTTBSS--PPPTT-----B-TTB-TTT--BPPSS-BGGG--HHHH--TT--THHHHHHHTTTHHHHHHHHHHHH--THHHHHHHHHHHHHHHHS-TTBSGGGS-HHHHHHHHHHHHHHHHHTTT-TTS-HHHHHHHHHHHHHHHHHHHHT----SSS--HHHHHHHHT-

Nearest PDB structures (foldseek):
  4mmi-assembly1_A  TM=8.382E-01  e=3.410E-03  Pedobacter heparinus
  4mmh-assembly1_A  TM=7.730E-01  e=2.818E-03  Pedobacter heparinus
  4f13-assembly1_A  TM=5.953E-01  e=6.147E-01  Sphingomonas sp.
  4e1y-assembly2_B  TM=4.892E-01  e=1.594E+00  Sphingomonas sp.

Mean predicted aligned error: 8.23 Å

pLDDT: mean 85.08, std 19.35, range [31.36, 98.62]